Protein AF-A0A1I7SY95-F1 (afdb_monomer_lite)

Radius of gyration: 128.25 Å; chains: 1; bounding box: 200×145×320 Å

Structure (mmCIF, N/CA/C/O backbone):
data_AF-A0A1I7SY95-F1
#
_entry.id   AF-A0A1I7SY95-F1
#
loop_
_atom_site.group_PDB
_atom_site.id
_atom_site.type_symbol
_atom_site.label_atom_id
_atom_site.label_alt_id
_atom_site.label_comp_id
_atom_site.label_asym_id
_atom_site.label_entity_id
_atom_site.label_seq_id
_atom_site.pdbx_PDB_ins_code
_atom_site.Cartn_x
_atom_site.Cartn_y
_atom_site.Cartn_z
_atom_site.occupancy
_atom_site.B_iso_or_equiv
_atom_site.auth_seq_id
_atom_site.auth_comp_id
_atom_site.auth_asym_id
_atom_site.auth_atom_id
_atom_site.pdbx_PDB_model_num
ATOM 1 N N . MET A 1 1 ? 57.630 13.210 -139.484 1.00 51.81 1 MET A N 1
ATOM 2 C CA . MET A 1 1 ? 57.054 13.478 -138.150 1.00 51.81 1 MET A CA 1
ATOM 3 C C . MET A 1 1 ? 57.997 12.874 -137.127 1.00 51.81 1 MET A C 1
ATOM 5 O O . MET A 1 1 ? 58.308 11.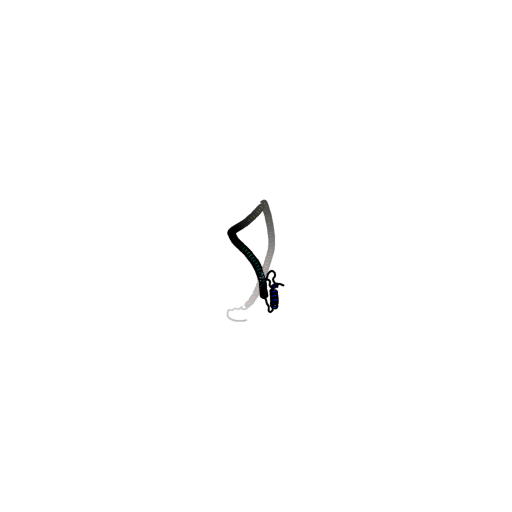697 -137.260 1.00 51.81 1 MET A O 1
ATOM 9 N N . GLU A 1 2 ? 58.517 13.661 -136.186 1.00 58.97 2 GLU A N 1
ATOM 10 C CA . GLU A 1 2 ? 59.337 13.123 -135.093 1.00 58.97 2 GLU A CA 1
ATOM 11 C C . GLU A 1 2 ? 58.486 12.200 -134.215 1.00 58.97 2 GLU A C 1
ATOM 13 O O . GLU A 1 2 ? 57.338 12.512 -133.893 1.00 58.97 2 GLU A O 1
ATOM 18 N N . ASN A 1 3 ? 59.024 11.030 -133.874 1.00 72.50 3 ASN A N 1
ATOM 19 C CA . ASN A 1 3 ? 58.310 10.050 -133.072 1.00 72.50 3 ASN A CA 1
ATOM 20 C C . ASN A 1 3 ? 58.220 10.554 -131.623 1.00 72.50 3 ASN A C 1
ATOM 22 O O . ASN A 1 3 ? 59.214 10.549 -130.900 1.00 72.50 3 ASN A O 1
ATOM 26 N N . VAL A 1 4 ? 57.029 10.992 -131.205 1.00 77.12 4 VAL A N 1
ATOM 27 C CA . VAL A 1 4 ? 56.776 11.623 -129.893 1.00 77.12 4 VAL A CA 1
ATOM 28 C C . VAL A 1 4 ? 57.144 10.699 -128.719 1.00 77.12 4 VAL A C 1
ATOM 30 O O . VAL A 1 4 ? 57.428 11.180 -127.625 1.00 77.12 4 VAL A O 1
ATOM 33 N N . PHE A 1 5 ? 57.212 9.382 -128.944 1.00 76.31 5 PHE A N 1
ATOM 34 C CA . PHE A 1 5 ? 57.607 8.392 -127.937 1.00 76.31 5 PHE A CA 1
ATOM 35 C C . PHE A 1 5 ? 59.129 8.213 -127.798 1.00 76.31 5 PHE A C 1
ATOM 37 O O . PHE A 1 5 ? 59.576 7.608 -126.823 1.00 76.31 5 PHE A O 1
ATOM 44 N N . ALA A 1 6 ? 59.920 8.754 -128.733 1.00 72.31 6 ALA A N 1
ATOM 45 C CA . ALA A 1 6 ? 61.386 8.757 -128.698 1.00 72.31 6 ALA A CA 1
ATOM 46 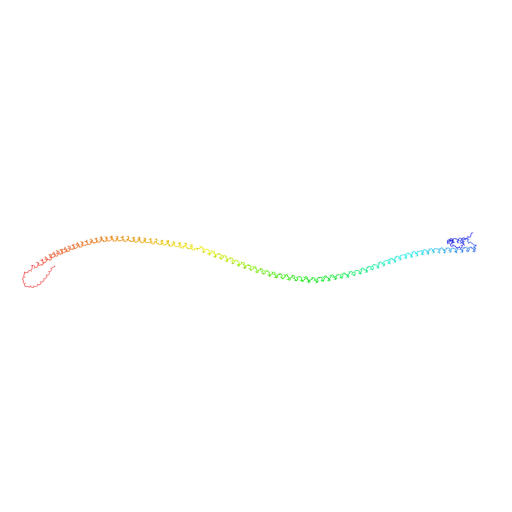C C . ALA A 1 6 ? 61.976 9.989 -127.977 1.00 72.31 6 ALA A C 1
ATOM 48 O O . ALA A 1 6 ? 63.191 10.169 -127.950 1.00 72.31 6 ALA A O 1
ATOM 49 N N . VAL A 1 7 ? 61.129 10.835 -127.383 1.00 80.12 7 VAL A N 1
ATOM 50 C CA . VAL A 1 7 ? 61.540 11.890 -126.444 1.00 80.12 7 VAL A CA 1
ATOM 51 C C . VAL A 1 7 ? 61.716 11.264 -125.054 1.00 80.12 7 VAL A C 1
ATOM 53 O O . VAL A 1 7 ? 60.879 10.440 -124.683 1.00 80.12 7 VAL A O 1
ATOM 56 N N . PRO A 1 8 ? 62.749 11.620 -124.266 1.00 80.00 8 PRO A N 1
ATOM 57 C CA . PRO A 1 8 ? 62.923 11.102 -122.910 1.00 80.00 8 PRO A CA 1
ATOM 58 C C . PRO A 1 8 ? 61.668 11.265 -122.045 1.00 80.00 8 PRO A C 1
ATOM 60 O O . PRO A 1 8 ? 60.997 12.300 -122.090 1.00 80.00 8 PRO A O 1
ATOM 63 N N . PHE A 1 9 ? 61.356 10.236 -121.260 1.00 84.31 9 PHE A N 1
ATOM 64 C CA . PHE A 1 9 ? 60.215 10.213 -120.352 1.00 84.31 9 PHE A CA 1
ATOM 65 C C . PHE A 1 9 ? 60.210 11.443 -119.436 1.00 84.31 9 PHE A C 1
ATOM 67 O O . PHE A 1 9 ? 61.236 11.819 -118.867 1.00 84.31 9 PHE A O 1
ATOM 74 N N . SER A 1 10 ? 59.030 12.044 -119.264 1.00 81.69 10 SER A N 1
ATOM 75 C CA . SER A 1 10 ? 58.816 13.158 -118.344 1.00 81.69 10 SER A CA 1
ATOM 76 C C . SER A 1 10 ? 57.612 12.881 -117.441 1.00 81.69 10 SER A C 1
ATOM 78 O O . SER A 1 10 ? 56.521 12.611 -117.955 1.00 81.69 10 SER A O 1
ATOM 80 N N . PRO A 1 11 ? 57.752 13.048 -116.113 1.00 76.94 11 PRO A N 1
ATOM 81 C CA . PRO A 1 11 ? 56.636 12.956 -115.169 1.00 76.94 11 PRO A CA 1
ATOM 82 C C . PRO A 1 11 ? 55.485 13.930 -115.465 1.00 76.94 11 PRO A C 1
ATOM 84 O O . PRO A 1 11 ? 54.350 13.671 -115.078 1.00 76.94 11 PRO A O 1
ATOM 87 N N . ASN A 1 12 ? 55.762 15.038 -116.165 1.00 80.25 12 ASN A N 1
ATOM 88 C CA . ASN A 1 12 ? 54.775 16.069 -116.504 1.00 80.25 12 ASN A CA 1
ATOM 89 C C . ASN A 1 12 ? 53.942 15.721 -117.749 1.00 80.25 12 ASN A C 1
ATOM 91 O O . ASN A 1 12 ? 52.961 16.402 -118.048 1.00 80.25 12 ASN A O 1
ATOM 95 N N . ARG A 1 13 ? 54.324 14.673 -118.490 1.00 71.31 13 ARG A N 1
ATOM 96 C CA . ARG A 1 13 ? 53.580 14.168 -119.650 1.00 71.31 13 ARG A CA 1
ATOM 97 C C . ARG A 1 13 ? 53.694 12.641 -119.738 1.00 71.31 13 ARG A C 1
ATOM 99 O O . ARG A 1 13 ? 54.293 12.125 -120.682 1.00 71.31 13 ARG A O 1
ATOM 106 N N . PRO A 1 14 ? 53.167 11.909 -118.745 1.00 75.81 14 PRO A N 1
ATOM 107 C CA . PRO A 1 14 ? 53.376 10.477 -118.666 1.00 75.81 14 PRO A CA 1
ATOM 108 C C . PRO A 1 14 ? 52.512 9.782 -119.718 1.00 75.81 14 PRO A C 1
ATOM 110 O O . PRO A 1 14 ? 51.283 9.832 -119.666 1.00 75.81 14 PRO A O 1
ATOM 113 N N . PHE A 1 15 ? 53.153 9.110 -120.668 1.00 81.06 15 PHE A N 1
ATOM 114 C CA . PHE A 1 15 ? 52.475 8.057 -121.407 1.00 81.06 15 PHE A CA 1
ATOM 115 C C . PHE A 1 15 ? 52.457 6.801 -120.538 1.00 81.06 15 PHE A C 1
ATOM 117 O O . PHE A 1 15 ? 53.423 6.493 -119.833 1.00 81.06 15 PHE A O 1
ATOM 124 N N . THR A 1 16 ? 51.345 6.079 -120.574 1.00 82.56 16 THR A N 1
ATOM 125 C CA . THR A 1 16 ? 51.217 4.794 -119.884 1.00 82.56 16 THR A CA 1
ATOM 126 C C . THR A 1 16 ? 52.255 3.807 -120.419 1.00 82.56 16 THR A C 1
ATOM 128 O O . THR A 1 16 ? 52.639 3.863 -121.590 1.00 82.56 16 THR A O 1
ATOM 131 N N . VAL A 1 17 ? 52.673 2.855 -119.584 1.00 84.19 17 VAL A N 1
ATOM 132 C CA . VAL A 1 17 ? 53.549 1.747 -120.006 1.00 84.19 17 VAL A CA 1
ATOM 133 C C . VAL A 1 17 ? 52.985 1.063 -121.254 1.00 84.19 17 VAL A C 1
ATOM 135 O O . VAL A 1 17 ? 53.716 0.794 -122.202 1.00 84.19 17 VAL A O 1
ATOM 138 N N . HIS A 1 18 ? 51.662 0.881 -121.302 1.00 82.50 18 HIS A N 1
ATOM 139 C CA . HIS A 1 18 ? 50.961 0.310 -122.449 1.00 82.50 18 HIS A CA 1
ATOM 140 C C . HIS A 1 18 ? 51.125 1.145 -123.733 1.00 82.50 18 HIS A C 1
ATOM 142 O O . HIS A 1 18 ? 51.347 0.585 -124.802 1.00 82.50 18 HIS A O 1
ATOM 148 N N . GLN A 1 19 ? 51.090 2.479 -123.646 1.00 86.06 19 GLN A N 1
ATOM 149 C CA . GLN A 1 19 ? 51.333 3.364 -124.792 1.00 86.06 19 GLN A CA 1
ATOM 150 C C . GLN A 1 19 ? 52.778 3.275 -125.303 1.00 86.06 19 GLN A C 1
ATOM 152 O O . GLN A 1 19 ? 52.976 3.219 -126.516 1.00 86.06 19 GLN A O 1
ATOM 157 N N . TYR A 1 20 ? 53.776 3.199 -124.413 1.00 84.81 20 TYR A N 1
ATOM 158 C CA . TYR A 1 20 ? 55.170 2.994 -124.825 1.00 84.81 20 TYR A CA 1
ATOM 159 C C . TYR A 1 20 ? 55.403 1.608 -125.433 1.00 84.81 20 TYR A C 1
ATOM 161 O O . TYR A 1 20 ? 56.090 1.501 -126.444 1.00 84.81 20 TYR A O 1
ATOM 169 N N . ILE A 1 21 ? 54.800 0.558 -124.867 1.00 82.81 21 ILE A N 1
ATOM 170 C CA . ILE A 1 21 ? 54.869 -0.806 -125.409 1.00 82.81 21 ILE A CA 1
ATOM 171 C C . ILE A 1 21 ? 54.230 -0.870 -126.802 1.00 82.81 21 ILE A C 1
ATOM 173 O O . ILE A 1 21 ? 54.821 -1.436 -127.718 1.00 82.81 21 ILE A O 1
ATOM 177 N N . ASN A 1 22 ? 53.069 -0.244 -127.000 1.00 84.25 22 ASN A N 1
ATOM 178 C CA . ASN A 1 22 ? 52.414 -0.209 -128.309 1.00 84.25 22 ASN A CA 1
ATOM 179 C C . ASN A 1 22 ? 53.254 0.553 -129.349 1.00 84.25 22 ASN A C 1
ATOM 181 O O . ASN A 1 22 ? 53.380 0.092 -130.483 1.00 84.25 22 ASN A O 1
ATOM 185 N N . ALA A 1 23 ? 53.871 1.678 -128.969 1.00 83.06 23 ALA A N 1
ATOM 186 C CA . ALA A 1 23 ? 54.772 2.432 -129.844 1.00 83.06 23 ALA A CA 1
ATOM 187 C C . ALA A 1 23 ? 56.058 1.651 -130.181 1.00 83.06 23 ALA A C 1
ATOM 189 O O . ALA A 1 23 ? 56.493 1.657 -131.332 1.00 83.06 23 ALA A O 1
ATOM 190 N N . LEU A 1 24 ? 56.626 0.934 -129.203 1.00 83.94 24 LEU A N 1
ATOM 191 C CA . LEU A 1 24 ? 57.748 0.011 -129.401 1.00 83.94 24 LEU A CA 1
ATOM 192 C C . LEU A 1 24 ? 57.400 -1.077 -130.409 1.00 83.94 24 LEU A C 1
ATOM 194 O O . LEU A 1 24 ? 58.150 -1.277 -131.358 1.00 83.94 24 LEU A O 1
ATOM 198 N N . PHE A 1 25 ? 56.261 -1.754 -130.233 1.00 83.81 25 PHE A N 1
ATOM 199 C CA . PHE A 1 25 ? 55.824 -2.802 -131.154 1.00 83.81 25 PHE A CA 1
ATOM 200 C C . PHE A 1 25 ? 55.659 -2.265 -132.575 1.00 83.81 25 PHE A C 1
ATOM 202 O O . PHE A 1 25 ? 56.216 -2.852 -133.498 1.00 83.81 25 PHE A O 1
ATOM 209 N N . GLN A 1 26 ? 54.979 -1.125 -132.744 1.00 82.94 26 GLN A N 1
ATOM 210 C CA . GLN A 1 26 ? 54.809 -0.481 -134.051 1.00 82.94 26 GLN A CA 1
ATOM 211 C C . GLN A 1 26 ? 56.153 -0.131 -134.702 1.00 82.94 26 GLN A C 1
ATOM 213 O O . GLN A 1 26 ? 56.347 -0.365 -135.897 1.00 82.94 26 GLN A O 1
ATOM 218 N N . MET A 1 27 ? 57.102 0.384 -133.917 1.00 80.44 27 MET A N 1
ATOM 219 C CA . MET A 1 27 ? 58.422 0.747 -134.414 1.00 80.44 27 MET A CA 1
ATOM 220 C C . MET A 1 27 ? 59.248 -0.487 -134.793 1.00 80.44 27 MET A C 1
ATOM 222 O O . MET A 1 27 ? 59.768 -0.528 -135.903 1.00 80.44 27 MET A O 1
ATOM 226 N N . VAL A 1 28 ? 59.291 -1.525 -133.951 1.00 80.31 28 VAL A N 1
ATOM 227 C CA . VAL A 1 28 ? 59.967 -2.800 -134.259 1.00 80.31 28 VAL A CA 1
ATOM 228 C C . VAL A 1 28 ? 59.397 -3.425 -135.534 1.00 80.31 28 VAL A C 1
ATOM 230 O O . VAL A 1 28 ? 60.164 -3.867 -136.381 1.00 80.31 28 VAL A O 1
ATOM 233 N N . THR A 1 29 ? 58.073 -3.401 -135.728 1.00 78.69 29 THR A N 1
ATOM 234 C CA . THR A 1 29 ? 57.449 -3.926 -136.956 1.00 78.69 29 THR A CA 1
ATOM 235 C C . THR A 1 29 ? 57.749 -3.101 -138.210 1.00 78.69 29 THR A C 1
ATOM 237 O O . THR A 1 29 ? 57.675 -3.635 -139.312 1.00 78.69 29 THR A O 1
ATOM 240 N N . SER A 1 30 ? 58.086 -1.814 -138.066 1.00 72.69 30 SER A N 1
ATOM 241 C CA . SER A 1 30 ? 58.423 -0.922 -139.188 1.00 72.69 30 SER A CA 1
ATOM 242 C C . SER A 1 30 ? 59.902 -0.962 -139.594 1.00 72.69 30 SER A C 1
ATOM 244 O O . SER A 1 30 ? 60.261 -0.500 -140.676 1.00 72.69 30 SER A O 1
ATOM 246 N N . VAL A 1 31 ? 60.761 -1.528 -138.744 1.00 71.69 31 VAL A N 1
ATOM 247 C CA . VAL A 1 31 ? 62.202 -1.660 -138.975 1.00 71.69 31 VAL A CA 1
ATOM 248 C C . VAL A 1 31 ? 62.449 -2.960 -139.764 1.00 71.69 31 VAL A C 1
ATOM 250 O O . VAL A 1 31 ? 62.738 -4.007 -139.195 1.00 71.69 31 VAL A O 1
ATOM 253 N N . ALA A 1 32 ? 62.266 -2.909 -141.089 1.00 64.88 32 ALA A N 1
ATOM 254 C CA . ALA A 1 32 ? 62.652 -3.974 -142.032 1.00 64.88 32 ALA A CA 1
ATOM 255 C C . ALA A 1 32 ? 64.141 -3.853 -142.443 1.00 64.88 32 ALA A C 1
ATOM 257 O O . ALA A 1 32 ? 64.787 -2.888 -142.040 1.00 64.88 32 ALA A O 1
ATOM 258 N N . GLU A 1 33 ? 64.679 -4.824 -143.205 1.00 59.06 33 GLU A N 1
ATOM 259 C CA . GLU A 1 33 ? 66.096 -5.055 -143.606 1.00 59.06 33 GLU A CA 1
ATOM 260 C C . GLU A 1 33 ? 66.878 -3.823 -144.139 1.00 59.06 33 GLU A C 1
ATOM 262 O O . GLU A 1 33 ? 67.270 -3.736 -145.299 1.00 59.06 33 GLU A O 1
ATOM 267 N N . GLY A 1 34 ? 67.119 -2.848 -143.267 1.00 65.25 34 GLY A N 1
ATOM 268 C CA . GLY A 1 34 ? 67.771 -1.568 -143.552 1.00 65.25 34 GLY A CA 1
ATOM 269 C C . GLY A 1 34 ? 67.815 -0.638 -142.334 1.00 65.25 34 GLY A C 1
ATOM 270 O O . GLY A 1 34 ? 67.985 0.570 -142.487 1.00 65.25 34 GLY A O 1
ATOM 271 N N . ALA A 1 35 ? 67.629 -1.195 -141.131 1.00 72.56 35 ALA A N 1
ATOM 272 C CA . ALA A 1 35 ? 67.562 -0.470 -139.868 1.00 72.56 35 ALA A CA 1
ATOM 273 C C . ALA A 1 35 ? 68.766 0.456 -139.674 1.00 72.56 35 ALA A C 1
ATOM 275 O O . ALA A 1 35 ? 69.918 0.016 -139.721 1.00 72.56 35 ALA A O 1
ATOM 276 N N . THR A 1 36 ? 68.508 1.734 -139.406 1.00 77.25 36 THR A N 1
ATOM 277 C CA . THR A 1 36 ? 69.585 2.676 -139.108 1.00 77.25 36 THR A CA 1
ATOM 278 C C . THR A 1 36 ? 69.946 2.626 -137.624 1.00 77.25 36 THR A C 1
ATOM 280 O O . THR A 1 36 ? 69.125 2.299 -136.766 1.00 77.25 36 THR A O 1
ATOM 283 N N . ASN A 1 37 ? 71.177 3.017 -137.280 1.00 77.88 37 ASN A N 1
ATOM 284 C CA . ASN A 1 37 ? 71.575 3.205 -135.877 1.00 77.88 37 ASN A CA 1
ATOM 285 C C . ASN A 1 37 ? 70.664 4.201 -135.128 1.00 77.88 37 ASN A C 1
ATOM 287 O O . ASN A 1 37 ? 70.564 4.139 -133.904 1.00 77.88 37 ASN A O 1
ATOM 291 N N . ASP A 1 38 ? 69.997 5.110 -135.845 1.00 81.19 38 ASP A N 1
ATOM 292 C CA . ASP A 1 38 ? 69.035 6.052 -135.270 1.00 81.19 38 ASP A CA 1
ATOM 293 C C . ASP A 1 38 ? 67.730 5.355 -134.842 1.00 81.19 38 ASP A C 1
ATOM 295 O O . ASP A 1 38 ? 67.179 5.662 -133.785 1.00 81.19 38 ASP A O 1
ATOM 299 N N . ASP A 1 39 ? 67.279 4.343 -135.588 1.00 80.88 39 ASP A N 1
ATOM 300 C CA . ASP A 1 39 ? 66.094 3.552 -135.239 1.00 80.88 39 ASP A CA 1
ATOM 301 C C . ASP A 1 39 ? 66.334 2.699 -133.989 1.00 80.88 39 ASP A C 1
ATOM 303 O O . ASP A 1 39 ? 65.490 2.658 -133.092 1.00 80.88 39 ASP A O 1
ATOM 307 N N . PHE A 1 40 ? 67.525 2.104 -133.863 1.00 81.38 40 PHE A N 1
ATOM 308 C CA . PHE A 1 40 ? 67.929 1.398 -132.643 1.00 81.38 40 PHE A CA 1
ATOM 309 C C . PHE A 1 40 ? 68.008 2.331 -131.432 1.00 81.38 40 PHE A C 1
ATOM 311 O O . PHE A 1 40 ? 67.555 1.964 -130.347 1.00 81.38 40 PHE A O 1
ATOM 318 N N . ARG A 1 41 ? 68.520 3.558 -131.606 1.00 84.00 41 ARG A N 1
ATOM 319 C CA . ARG A 1 41 ? 68.526 4.569 -130.536 1.00 84.00 41 ARG A CA 1
ATOM 320 C C . ARG A 1 41 ? 67.111 4.943 -130.111 1.00 84.00 41 ARG A C 1
ATOM 322 O O . ARG A 1 41 ? 66.838 4.995 -128.917 1.00 84.00 41 ARG A O 1
ATOM 329 N N . LYS A 1 42 ? 66.196 5.155 -131.058 1.00 84.19 42 LYS A N 1
ATOM 330 C CA . LYS A 1 42 ? 64.789 5.465 -130.759 1.00 84.19 42 LYS A CA 1
ATOM 331 C C . LYS A 1 42 ? 64.085 4.310 -130.043 1.00 84.19 42 LYS A C 1
ATOM 333 O O . LYS A 1 42 ? 63.407 4.559 -129.049 1.00 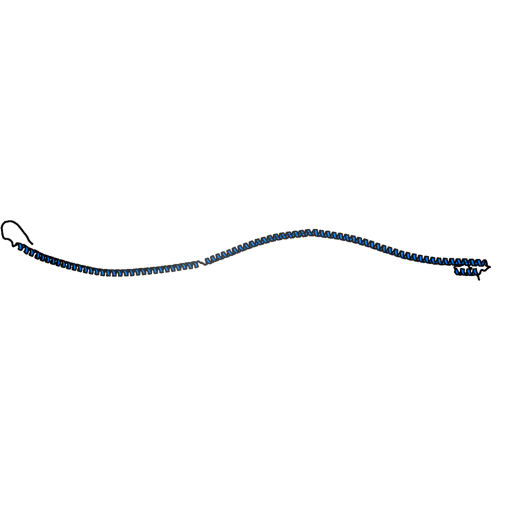84.19 42 LYS A O 1
ATOM 338 N N . LEU A 1 43 ? 64.300 3.062 -130.470 1.00 84.44 43 LEU A N 1
ATOM 339 C CA . LEU A 1 43 ? 63.792 1.872 -129.774 1.00 84.44 43 LEU A CA 1
ATOM 340 C C . LEU A 1 43 ? 64.339 1.768 -128.347 1.00 84.44 43 LEU A C 1
ATOM 342 O O . LEU A 1 43 ? 63.583 1.521 -127.409 1.00 84.44 43 LEU A O 1
ATOM 346 N N . GLN A 1 44 ? 65.635 2.018 -128.159 1.00 86.25 44 GLN A N 1
ATOM 347 C CA . GLN A 1 44 ? 66.251 2.025 -126.836 1.00 86.25 44 GLN A CA 1
ATOM 348 C C . GLN A 1 44 ? 65.663 3.124 -125.941 1.00 86.25 44 GLN A C 1
ATOM 350 O O . GLN A 1 44 ? 65.365 2.868 -124.774 1.00 86.25 44 GLN A O 1
ATOM 355 N N . VAL A 1 45 ? 65.440 4.329 -126.478 1.00 85.94 45 VAL A N 1
ATOM 356 C CA . VAL A 1 45 ? 64.792 5.423 -125.739 1.00 85.94 45 VAL A CA 1
ATOM 357 C C . VAL A 1 45 ? 63.363 5.047 -125.353 1.00 85.94 45 VAL A C 1
ATOM 359 O O . VAL A 1 45 ? 62.987 5.228 -124.201 1.00 85.94 45 VAL A O 1
ATOM 362 N N . MET A 1 46 ? 62.582 4.446 -126.252 1.00 85.38 46 MET A N 1
ATOM 363 C CA . MET A 1 46 ? 61.224 3.999 -125.929 1.00 85.38 46 MET A CA 1
ATOM 364 C C . MET A 1 46 ? 61.186 2.873 -124.888 1.00 85.38 46 MET A C 1
ATOM 366 O O . MET A 1 46 ? 60.312 2.884 -124.024 1.00 85.38 46 MET A O 1
ATOM 370 N N . ALA A 1 47 ? 62.128 1.926 -124.926 1.00 85.56 47 ALA A N 1
ATOM 371 C CA . ALA A 1 47 ? 62.248 0.869 -123.919 1.00 85.56 47 ALA A CA 1
ATOM 372 C C . ALA A 1 47 ? 62.618 1.440 -122.544 1.00 85.56 47 ALA A C 1
ATOM 374 O O . ALA A 1 47 ? 61.994 1.096 -121.538 1.00 85.56 47 ALA A O 1
ATOM 375 N N . ASN A 1 48 ? 63.564 2.381 -122.509 1.00 87.94 48 ASN A N 1
ATOM 376 C CA . ASN A 1 48 ? 63.911 3.113 -121.293 1.00 87.94 48 ASN A CA 1
ATOM 377 C C . ASN A 1 48 ? 62.723 3.932 -120.772 1.00 87.94 48 ASN A C 1
ATOM 379 O O . ASN A 1 48 ? 62.484 3.962 -119.569 1.00 87.94 48 ASN A O 1
ATOM 383 N N . ASN A 1 49 ? 61.933 4.534 -121.662 1.00 88.75 49 ASN A N 1
ATOM 384 C CA . ASN A 1 49 ? 60.737 5.280 -121.293 1.00 88.75 49 ASN A CA 1
ATOM 385 C C . ASN A 1 49 ? 59.603 4.383 -120.771 1.00 88.75 49 ASN A C 1
ATOM 387 O O . ASN A 1 49 ? 58.922 4.763 -119.821 1.00 88.75 49 ASN A O 1
ATOM 391 N N . ALA A 1 50 ? 59.407 3.193 -121.349 1.00 86.75 50 ALA A N 1
ATOM 392 C CA . ALA A 1 50 ? 58.445 2.206 -120.857 1.00 86.75 50 ALA A CA 1
ATOM 393 C C . ALA A 1 50 ? 58.796 1.765 -119.430 1.00 86.75 50 ALA A C 1
ATOM 395 O O . ALA A 1 50 ? 57.931 1.756 -118.554 1.00 86.75 50 ALA A O 1
ATOM 396 N N . LYS A 1 51 ? 60.083 1.477 -119.189 1.00 89.38 51 LYS A N 1
ATOM 397 C CA . LYS A 1 51 ? 60.610 1.153 -117.861 1.00 89.38 51 LYS A CA 1
ATOM 398 C C . LYS A 1 51 ? 60.438 2.321 -116.883 1.00 89.38 51 LYS A C 1
ATOM 400 O O . LYS A 1 51 ? 59.885 2.122 -115.808 1.00 89.38 51 LYS A O 1
ATOM 405 N N . ALA A 1 52 ? 60.819 3.538 -117.276 1.00 87.69 52 ALA A N 1
ATOM 406 C CA . ALA A 1 52 ? 60.669 4.733 -116.444 1.00 87.69 52 ALA A CA 1
ATOM 407 C C . ALA A 1 52 ? 59.196 5.041 -116.110 1.00 87.69 52 ALA A C 1
ATOM 409 O O . ALA A 1 52 ? 58.887 5.422 -114.984 1.00 87.69 52 ALA A O 1
ATOM 410 N N . SER A 1 53 ? 58.271 4.825 -117.052 1.00 87.62 53 SER A N 1
ATOM 411 C CA . SER A 1 53 ? 56.825 4.940 -116.816 1.00 87.62 53 SER A CA 1
ATOM 412 C C . SER A 1 53 ? 56.327 3.886 -115.821 1.00 87.62 53 SER A C 1
ATOM 414 O O . SER A 1 53 ? 55.561 4.211 -114.913 1.00 87.62 53 SER A O 1
ATOM 416 N N . GLN A 1 54 ? 56.799 2.639 -115.925 1.00 88.81 54 GLN A N 1
ATOM 417 C CA . GLN A 1 54 ? 56.440 1.571 -114.989 1.00 88.81 54 GLN A CA 1
ATOM 418 C C . GLN A 1 54 ? 56.948 1.873 -113.577 1.00 88.81 54 GLN A C 1
ATOM 420 O O . GLN A 1 54 ? 56.176 1.792 -112.624 1.00 88.81 54 GLN A O 1
ATOM 425 N N . GLU A 1 55 ? 58.217 2.258 -113.449 1.00 90.12 55 GLU A N 1
ATOM 426 C CA . GLU A 1 55 ? 58.828 2.651 -112.177 1.00 90.12 55 GLU A CA 1
ATOM 427 C C . GLU A 1 55 ? 58.113 3.868 -111.574 1.00 90.12 55 GLU A C 1
ATOM 429 O O . GLU A 1 55 ? 57.823 3.878 -110.381 1.00 90.12 55 GLU A O 1
ATOM 434 N N . TYR A 1 56 ? 57.736 4.856 -112.394 1.00 90.19 56 TYR A N 1
ATOM 435 C CA . TYR A 1 56 ? 56.949 6.009 -111.955 1.00 90.19 56 TYR A CA 1
ATOM 436 C C . TYR A 1 56 ? 55.567 5.605 -111.420 1.00 90.19 56 TYR A C 1
ATOM 438 O O . TYR A 1 56 ? 55.155 6.080 -110.361 1.00 90.19 56 TYR A O 1
ATOM 446 N N . HIS A 1 57 ? 54.846 4.720 -112.113 1.00 87.50 57 HIS A N 1
ATOM 447 C CA . HIS A 1 57 ? 53.538 4.244 -111.660 1.00 87.50 57 HIS A CA 1
ATOM 448 C C . HIS A 1 57 ? 53.637 3.395 -110.386 1.00 87.50 57 HIS A C 1
ATOM 450 O O . HIS A 1 57 ? 52.862 3.623 -109.461 1.00 87.50 57 HIS A O 1
ATOM 456 N N . GLN A 1 58 ? 54.626 2.502 -110.289 1.00 90.12 58 GLN A N 1
ATOM 457 C CA . GLN A 1 58 ? 54.888 1.725 -109.074 1.00 90.12 58 GLN A CA 1
ATOM 458 C C . GLN A 1 58 ? 55.262 2.628 -107.893 1.00 90.12 58 GLN A C 1
ATOM 460 O O . GLN A 1 58 ? 54.726 2.460 -106.801 1.00 90.12 58 GLN A O 1
ATOM 465 N N . ALA A 1 59 ? 56.123 3.629 -108.106 1.00 89.75 59 ALA A N 1
ATOM 466 C CA . ALA A 1 59 ? 56.481 4.603 -107.078 1.00 89.75 59 ALA A CA 1
ATOM 467 C C . ALA A 1 59 ? 55.273 5.447 -106.646 1.00 89.75 59 ALA A C 1
ATOM 469 O O . ALA A 1 59 ? 55.101 5.718 -105.460 1.00 89.75 59 ALA A O 1
ATOM 470 N N . LYS A 1 60 ? 54.401 5.827 -107.588 1.00 91.12 60 LYS A N 1
ATOM 471 C CA . LYS A 1 60 ? 53.163 6.560 -107.299 1.00 91.12 60 LYS A CA 1
ATOM 472 C C . LYS A 1 60 ? 52.178 5.719 -106.482 1.00 91.12 60 LYS A C 1
ATOM 474 O O . LYS A 1 60 ? 51.620 6.228 -105.515 1.00 91.12 60 LYS A O 1
ATOM 479 N N . GLU A 1 61 ? 51.972 4.454 -106.840 1.00 90.94 61 GLU A N 1
ATOM 480 C CA . GLU A 1 61 ? 51.115 3.531 -106.083 1.00 90.94 61 GLU A CA 1
ATOM 481 C C . GLU A 1 61 ? 51.684 3.243 -104.690 1.00 90.94 61 GLU A C 1
ATOM 483 O O . GLU A 1 61 ? 50.947 3.306 -103.705 1.00 90.94 61 GLU A O 1
ATOM 488 N N . ALA A 1 62 ? 52.997 3.020 -104.582 1.00 91.56 62 ALA A N 1
ATOM 489 C CA . ALA A 1 62 ? 53.680 2.853 -103.303 1.00 91.56 62 ALA A CA 1
ATOM 490 C C . ALA A 1 62 ? 53.552 4.107 -102.423 1.00 91.56 62 ALA A C 1
ATOM 492 O O . ALA A 1 62 ? 53.230 3.988 -101.243 1.00 91.56 62 ALA A O 1
ATOM 493 N N . ALA A 1 63 ? 53.710 5.306 -102.993 1.00 92.88 63 ALA A N 1
ATOM 494 C CA . ALA A 1 63 ? 53.523 6.566 -102.277 1.00 92.88 63 ALA A CA 1
ATOM 495 C C . ALA A 1 63 ? 52.071 6.756 -101.804 1.00 92.88 63 ALA A C 1
ATOM 497 O O . ALA A 1 63 ? 51.843 7.200 -100.680 1.00 92.88 63 ALA A O 1
ATOM 498 N N . MET A 1 64 ? 51.078 6.377 -102.617 1.00 94.00 64 MET A N 1
ATOM 499 C CA . MET A 1 64 ? 49.665 6.406 -102.213 1.00 94.00 64 MET A CA 1
ATOM 500 C C . MET A 1 64 ? 49.361 5.402 -101.092 1.00 94.00 64 MET A C 1
ATOM 502 O O . MET A 1 64 ? 48.652 5.740 -100.144 1.00 94.00 64 MET A O 1
ATOM 506 N N . ALA A 1 65 ? 49.904 4.184 -101.169 1.00 92.88 65 ALA A N 1
ATOM 507 C CA . ALA A 1 65 ? 49.754 3.175 -100.122 1.00 92.88 65 ALA A CA 1
ATOM 508 C C . ALA A 1 65 ? 50.434 3.612 -98.816 1.00 92.88 65 ALA A C 1
ATOM 510 O O . ALA A 1 65 ? 49.841 3.490 -97.745 1.00 92.88 65 ALA A O 1
ATOM 511 N N . GLN A 1 66 ? 51.635 4.191 -98.908 1.00 93.88 66 GLN A N 1
ATOM 512 C CA . GLN A 1 66 ? 52.356 4.748 -97.767 1.00 93.88 66 GLN A CA 1
ATOM 513 C C . GLN A 1 66 ? 51.577 5.902 -97.128 1.00 93.88 66 GLN A C 1
ATOM 515 O O . GLN A 1 66 ? 51.399 5.903 -95.915 1.00 93.88 66 GLN A O 1
ATOM 520 N N . ALA A 1 67 ? 51.034 6.829 -97.922 1.00 93.88 67 ALA A N 1
ATOM 521 C CA . ALA A 1 67 ? 50.199 7.915 -97.410 1.00 93.88 67 ALA A CA 1
ATOM 522 C C . ALA A 1 67 ? 48.943 7.393 -96.688 1.00 93.88 67 ALA A C 1
ATOM 524 O O . ALA A 1 67 ? 48.558 7.921 -95.647 1.00 93.88 67 ALA A O 1
ATOM 525 N N . LYS A 1 68 ? 48.318 6.324 -97.202 1.00 95.50 68 LYS A N 1
ATOM 526 C CA . LYS A 1 68 ? 47.164 5.689 -96.550 1.00 95.50 68 LYS A CA 1
ATOM 527 C C . LYS A 1 68 ? 47.541 5.017 -95.228 1.00 95.50 68 LYS A C 1
ATOM 529 O O . LYS A 1 68 ? 46.783 5.128 -94.270 1.00 95.50 68 LYS A O 1
ATOM 534 N N . LEU A 1 69 ? 48.685 4.333 -95.179 1.00 93.94 69 LEU A N 1
ATOM 535 C CA . LEU A 1 69 ? 49.192 3.724 -93.948 1.00 93.94 69 LEU A CA 1
ATOM 536 C C . LEU A 1 69 ? 49.502 4.782 -92.894 1.00 93.94 69 LEU A C 1
ATOM 538 O O . LEU A 1 69 ? 49.058 4.627 -91.767 1.00 93.94 69 LEU A O 1
ATOM 542 N N . VAL A 1 70 ? 50.182 5.871 -93.267 1.00 95.75 70 VAL A N 1
ATOM 543 C CA . VAL A 1 70 ? 50.455 6.995 -92.356 1.00 95.75 70 VAL A CA 1
ATOM 544 C C . VAL A 1 70 ? 49.152 7.535 -91.772 1.00 95.75 70 VAL A C 1
ATOM 546 O O . VAL A 1 70 ? 49.026 7.603 -90.556 1.00 95.75 70 VAL A O 1
ATOM 549 N N . LYS A 1 71 ? 48.144 7.793 -92.615 1.00 95.62 71 LYS A N 1
ATOM 550 C CA . LYS A 1 71 ? 46.840 8.277 -92.148 1.00 95.62 71 LYS A CA 1
ATOM 551 C C . LYS A 1 71 ? 46.149 7.301 -91.184 1.00 95.62 71 LYS A C 1
ATOM 553 O O . LYS A 1 71 ? 45.609 7.720 -90.169 1.00 95.62 71 LYS A O 1
ATOM 558 N N . MET A 1 72 ? 46.161 6.001 -91.487 1.00 94.31 72 MET A N 1
ATOM 559 C CA . MET A 1 72 ? 45.582 4.983 -90.599 1.00 94.31 72 MET A CA 1
ATOM 560 C C . MET A 1 72 ? 46.338 4.875 -89.270 1.00 94.31 72 MET A C 1
ATOM 562 O O . MET A 1 72 ? 45.713 4.655 -88.236 1.00 94.31 72 MET A O 1
ATOM 566 N N . THR A 1 73 ? 47.664 5.021 -89.291 1.00 94.44 73 THR A N 1
ATOM 567 C CA . THR A 1 73 ? 48.489 5.034 -88.080 1.00 94.44 73 THR A CA 1
ATOM 568 C C . THR A 1 73 ? 48.180 6.258 -87.225 1.00 94.44 73 THR A C 1
ATOM 570 O O . THR A 1 73 ? 47.945 6.095 -86.034 1.00 94.44 73 THR A O 1
ATOM 573 N N . GLU A 1 74 ? 48.090 7.449 -87.823 1.00 94.56 74 GLU A N 1
ATOM 574 C CA . GLU A 1 74 ? 47.715 8.686 -87.123 1.00 94.56 74 GLU A CA 1
ATOM 575 C C . GLU A 1 74 ? 46.325 8.567 -86.472 1.00 94.56 74 GLU A C 1
ATOM 577 O O . GLU A 1 74 ? 46.176 8.850 -85.286 1.00 94.56 74 GLU A O 1
ATOM 582 N N . GLU A 1 75 ? 45.321 8.063 -87.203 1.00 94.50 75 GLU A N 1
ATOM 583 C CA . GLU A 1 75 ? 43.966 7.841 -86.670 1.00 94.50 75 GLU A CA 1
ATOM 584 C C . GLU A 1 75 ? 43.954 6.822 -85.511 1.00 94.50 75 GLU A C 1
ATOM 586 O O . GLU A 1 75 ? 43.212 6.977 -84.535 1.00 94.50 75 GLU A O 1
ATOM 591 N N . LEU A 1 76 ? 44.774 5.768 -85.598 1.00 93.94 76 LEU A N 1
ATOM 592 C CA . LEU A 1 76 ? 44.894 4.762 -84.542 1.00 93.94 76 LEU A CA 1
ATOM 593 C C . LEU A 1 76 ? 45.599 5.326 -83.301 1.00 93.94 76 LEU A C 1
ATOM 595 O O . LEU A 1 76 ? 45.157 5.062 -82.181 1.00 93.94 76 LEU A O 1
ATOM 599 N N . GLU A 1 77 ? 46.673 6.093 -83.490 1.00 94.31 77 GLU A N 1
ATOM 600 C CA . GLU A 1 77 ? 47.408 6.760 -82.415 1.00 94.31 77 GLU A CA 1
ATOM 601 C C . GLU A 1 77 ? 46.528 7.784 -81.700 1.00 94.31 77 GLU A C 1
ATOM 603 O O . GLU A 1 77 ? 46.471 7.776 -80.470 1.00 94.31 77 GLU A O 1
ATOM 608 N N . GLU A 1 78 ? 45.775 8.600 -82.441 1.00 93.25 78 GLU A N 1
ATOM 609 C CA . GLU A 1 78 ? 44.845 9.578 -81.873 1.00 93.25 78 GLU A CA 1
ATOM 610 C C . GLU A 1 78 ? 43.741 8.885 -81.065 1.00 93.25 78 GLU A C 1
ATOM 612 O O . GLU A 1 78 ? 43.530 9.210 -79.894 1.00 93.25 78 GLU A O 1
ATOM 617 N N . MET A 1 79 ? 43.095 7.859 -81.632 1.00 93.25 79 MET A N 1
ATOM 618 C CA . MET A 1 79 ? 42.038 7.118 -80.938 1.00 93.25 79 MET A CA 1
ATOM 619 C C . MET A 1 79 ? 42.564 6.384 -79.697 1.00 93.25 79 MET A C 1
ATOM 621 O O . MET A 1 79 ? 41.869 6.307 -78.678 1.00 93.25 79 MET A O 1
ATOM 625 N N . SER A 1 80 ? 43.771 5.821 -79.778 1.00 94.38 80 SER A N 1
ATOM 626 C CA . SER A 1 80 ? 44.417 5.140 -78.656 1.00 94.38 80 SER A CA 1
ATOM 627 C C . SER A 1 80 ? 44.756 6.130 -77.546 1.00 94.38 80 SER A C 1
ATOM 629 O O . SER A 1 80 ? 44.377 5.902 -76.398 1.00 94.38 80 SER A O 1
ATOM 631 N N . CYS A 1 81 ? 45.382 7.260 -77.883 1.00 92.44 81 CYS A N 1
ATOM 632 C CA . CYS A 1 81 ? 45.700 8.322 -76.933 1.00 92.44 81 CYS A CA 1
ATOM 633 C C . CYS A 1 81 ? 44.435 8.888 -76.280 1.00 92.44 81 CYS A C 1
ATOM 635 O O . CYS A 1 81 ? 44.386 9.022 -75.059 1.00 92.44 81 CYS A O 1
ATOM 637 N N . GLU A 1 82 ? 43.379 9.163 -77.049 1.00 95.25 82 GLU A N 1
ATOM 638 C CA . GLU A 1 82 ? 42.136 9.719 -76.510 1.00 95.25 82 GLU A CA 1
ATOM 639 C C . GLU A 1 82 ? 41.437 8.740 -75.555 1.00 95.25 82 GLU A C 1
ATOM 641 O O . GLU A 1 82 ? 41.054 9.116 -74.442 1.00 95.25 82 GLU A O 1
ATOM 646 N N . LYS A 1 83 ? 41.288 7.468 -75.953 1.00 95.12 83 LYS A N 1
ATOM 647 C CA . LYS A 1 83 ? 40.670 6.443 -75.098 1.00 95.12 83 LYS A CA 1
ATOM 648 C C . LYS A 1 83 ? 41.498 6.202 -73.845 1.00 95.12 83 LYS A C 1
ATOM 650 O O . LYS A 1 83 ? 40.933 6.138 -72.756 1.00 95.12 83 LYS A O 1
ATOM 655 N N . LEU A 1 84 ? 42.816 6.090 -73.984 1.00 95.38 84 LEU A N 1
ATOM 656 C CA . LEU A 1 84 ? 43.717 5.840 -72.866 1.00 95.38 84 LEU A CA 1
ATOM 657 C C . LEU A 1 84 ? 43.708 7.007 -71.875 1.00 95.38 84 LEU A C 1
ATOM 659 O O . LEU A 1 84 ? 43.569 6.767 -70.679 1.00 95.38 84 LEU A O 1
ATOM 663 N N . ASN A 1 85 ? 43.717 8.252 -72.357 1.00 95.12 85 ASN A N 1
ATOM 664 C CA . ASN A 1 85 ? 43.591 9.437 -71.507 1.00 95.12 85 ASN A CA 1
ATOM 665 C C . ASN A 1 85 ? 42.242 9.473 -70.774 1.00 95.12 85 ASN A C 1
ATOM 667 O O . ASN A 1 85 ? 42.200 9.738 -69.574 1.00 95.12 85 ASN A O 1
ATOM 671 N N . LYS A 1 86 ? 41.132 9.147 -71.453 1.00 96.31 86 LYS A N 1
ATOM 672 C CA . LYS A 1 86 ? 39.804 9.054 -70.818 1.00 96.31 86 LYS A CA 1
ATOM 673 C C . LYS A 1 86 ? 39.756 7.973 -69.738 1.00 96.31 86 LYS A C 1
ATOM 675 O O . LYS A 1 86 ? 39.219 8.217 -68.659 1.00 96.31 86 LYS A O 1
ATOM 680 N N . PHE A 1 87 ? 40.334 6.800 -69.998 1.00 96.06 87 PHE A N 1
ATOM 681 C CA . PHE A 1 87 ? 40.425 5.731 -69.002 1.00 96.06 87 PHE A CA 1
ATOM 682 C C . PHE A 1 87 ? 41.302 6.129 -67.812 1.00 96.06 87 PHE A C 1
ATOM 684 O O . PHE A 1 87 ? 40.910 5.900 -66.672 1.00 96.06 87 PHE A O 1
ATOM 691 N N . GLN A 1 88 ? 42.450 6.763 -68.053 1.00 96.69 88 GLN A N 1
ATOM 692 C CA . GLN A 1 88 ? 43.328 7.253 -66.989 1.00 96.69 88 GLN A CA 1
ATOM 693 C C . GLN A 1 88 ? 42.637 8.302 -66.118 1.00 96.69 88 GLN A C 1
ATOM 695 O O . GLN A 1 88 ? 42.693 8.198 -64.893 1.00 96.69 88 GLN A O 1
ATOM 700 N N . GLN A 1 89 ? 41.932 9.256 -66.732 1.00 96.25 89 GLN A N 1
ATOM 701 C CA . GLN A 1 89 ? 41.161 10.256 -65.999 1.00 96.25 89 GLN A CA 1
ATOM 702 C C . GLN A 1 89 ? 40.071 9.599 -65.149 1.00 96.25 89 GLN A C 1
ATOM 704 O O . GLN A 1 89 ? 39.951 9.897 -63.965 1.00 96.25 89 GLN A O 1
ATOM 709 N N . HIS A 1 90 ? 39.326 8.647 -65.716 1.00 97.12 90 HIS A N 1
ATOM 710 C CA . HIS A 1 90 ? 38.287 7.936 -64.977 1.00 97.12 90 HIS A CA 1
ATOM 711 C C . HIS A 1 90 ? 38.850 7.152 -63.781 1.00 97.12 90 HIS A C 1
ATOM 713 O O . HIS A 1 90 ? 38.280 7.189 -62.690 1.00 97.12 90 HIS A O 1
ATOM 719 N N . CYS A 1 91 ? 39.993 6.482 -63.953 1.00 97.19 91 CYS A N 1
ATOM 720 C CA . CYS A 1 91 ? 40.688 5.805 -62.860 1.00 97.19 91 CYS A CA 1
ATOM 721 C C . CYS A 1 91 ? 41.138 6.786 -61.768 1.00 97.19 91 CYS A C 1
ATOM 723 O O . CYS A 1 91 ? 40.999 6.476 -60.585 1.00 97.19 91 CYS A O 1
ATOM 725 N N . ALA A 1 92 ? 41.643 7.965 -62.142 1.00 96.19 92 ALA A N 1
ATOM 726 C CA . ALA A 1 92 ? 42.027 9.003 -61.187 1.00 96.19 92 ALA A CA 1
ATOM 727 C C . ALA A 1 92 ? 40.814 9.530 -60.401 1.00 96.19 92 ALA A C 1
ATOM 729 O O . ALA A 1 92 ? 40.876 9.649 -59.177 1.00 96.19 92 ALA A O 1
ATOM 730 N N . ASP A 1 93 ? 39.689 9.771 -61.075 1.00 97.69 93 ASP A N 1
ATOM 731 C CA . ASP A 1 93 ? 38.452 10.230 -60.438 1.00 97.69 93 ASP A CA 1
ATOM 732 C C . ASP A 1 93 ? 37.901 9.185 -59.457 1.00 97.69 93 ASP A C 1
ATOM 734 O O . ASP A 1 93 ? 37.525 9.525 -58.333 1.00 97.69 93 ASP A O 1
ATOM 738 N N . LEU A 1 94 ? 37.899 7.904 -59.842 1.00 97.62 94 LEU A N 1
ATOM 739 C CA . LEU A 1 94 ? 37.498 6.805 -58.959 1.00 97.62 94 LEU A CA 1
ATOM 740 C C . LEU A 1 94 ? 38.435 6.660 -57.759 1.00 97.62 94 LEU A C 1
ATOM 742 O O . LEU A 1 94 ? 37.966 6.451 -56.641 1.00 97.62 94 LEU A O 1
ATOM 746 N N . HIS A 1 95 ? 39.745 6.800 -57.965 1.00 97.38 95 HIS A N 1
ATOM 747 C CA . HIS A 1 95 ? 40.718 6.758 -56.876 1.00 97.38 95 HIS A CA 1
ATOM 748 C C . HIS A 1 95 ? 40.485 7.897 -55.873 1.00 97.38 95 HIS A C 1
ATOM 750 O O . HIS A 1 95 ? 40.459 7.668 -54.664 1.00 97.38 95 HIS A O 1
ATOM 756 N N . ASN A 1 96 ? 40.216 9.108 -56.366 1.00 96.94 96 ASN A N 1
ATOM 757 C CA . ASN A 1 96 ? 39.883 10.252 -55.521 1.00 96.94 96 ASN A CA 1
ATOM 758 C C . ASN A 1 96 ? 38.581 10.028 -54.737 1.00 96.94 96 ASN A C 1
ATOM 760 O O . ASN A 1 96 ? 38.535 10.308 -53.539 1.00 96.94 96 ASN A O 1
ATOM 764 N N . GLN A 1 97 ? 37.543 9.477 -55.373 1.00 97.94 97 GLN A N 1
ATOM 765 C CA . GLN A 1 97 ? 36.293 9.125 -54.690 1.00 97.94 97 GLN A CA 1
ATOM 766 C C . GLN A 1 97 ? 36.510 8.059 -53.611 1.00 97.94 97 GLN A C 1
ATOM 768 O O . GLN A 1 97 ? 35.963 8.176 -52.515 1.00 97.94 97 GLN A O 1
ATOM 773 N N . LEU A 1 98 ? 37.323 7.037 -53.891 1.00 97.75 98 LEU A N 1
ATOM 774 C CA . LEU A 1 98 ? 37.648 5.995 -52.921 1.00 97.75 98 LEU A CA 1
ATOM 775 C C . LEU A 1 98 ? 38.357 6.585 -51.698 1.00 97.75 98 LEU A C 1
ATOM 777 O O . LEU A 1 98 ? 37.943 6.313 -50.574 1.00 97.75 98 LEU A O 1
ATOM 781 N N . ASN A 1 99 ? 39.353 7.447 -51.906 1.00 97.56 99 ASN A N 1
ATOM 782 C CA . ASN A 1 99 ? 40.072 8.103 -50.813 1.00 97.56 99 ASN A CA 1
ATOM 783 C C . ASN A 1 99 ? 39.148 8.996 -49.971 1.00 97.56 99 ASN A C 1
ATOM 785 O O . ASN A 1 99 ? 39.222 8.980 -48.745 1.00 97.56 99 ASN A O 1
ATOM 789 N N . GLN A 1 100 ? 38.214 9.718 -50.600 1.00 97.69 100 GLN A N 1
ATOM 790 C CA . GLN A 1 100 ? 37.200 10.485 -49.867 1.00 97.69 100 GLN A CA 1
ATOM 791 C C . GLN A 1 100 ? 36.309 9.585 -49.004 1.00 97.69 100 GLN A C 1
ATOM 793 O O . GLN A 1 100 ? 36.009 9.928 -47.861 1.00 97.69 100 GLN A O 1
ATOM 798 N N . ARG A 1 101 ? 35.892 8.425 -49.527 1.00 97.94 101 ARG A N 1
ATOM 799 C CA . ARG A 1 101 ? 35.086 7.459 -48.768 1.00 97.94 101 ARG A CA 1
ATOM 800 C C . ARG A 1 101 ? 35.864 6.826 -47.619 1.00 97.94 101 ARG A C 1
ATOM 802 O O . ARG A 1 101 ? 35.281 6.648 -46.556 1.00 97.94 101 ARG A O 1
ATOM 809 N N . ILE A 1 102 ? 37.148 6.527 -47.808 1.00 98.12 102 ILE A N 1
ATOM 810 C CA . ILE A 1 102 ? 38.024 6.014 -46.745 1.00 98.12 102 ILE A CA 1
ATOM 811 C C . ILE A 1 102 ? 38.089 7.021 -45.594 1.00 98.12 102 ILE A C 1
ATOM 813 O O . ILE A 1 102 ? 37.759 6.662 -44.467 1.00 98.12 102 ILE A O 1
ATOM 817 N N . ASN A 1 103 ? 38.374 8.291 -45.890 1.00 96.94 103 ASN A N 1
ATOM 818 C CA . ASN A 1 103 ? 38.448 9.333 -44.863 1.00 96.94 103 ASN A CA 1
ATOM 819 C C . ASN A 1 103 ? 37.113 9.501 -44.113 1.00 96.94 103 ASN A C 1
ATOM 821 O O . ASN A 1 103 ? 37.094 9.609 -42.891 1.00 96.94 103 ASN A O 1
ATOM 825 N N . GLN A 1 104 ? 35.977 9.450 -44.821 1.00 98.19 104 GLN A N 1
ATOM 826 C CA . GLN A 1 104 ? 34.651 9.494 -44.187 1.00 98.19 104 GLN A CA 1
ATOM 827 C C . GLN A 1 104 ? 34.408 8.307 -43.245 1.00 98.19 104 GLN A C 1
ATOM 829 O O . GLN A 1 104 ? 33.824 8.472 -42.175 1.00 98.19 104 GLN A O 1
ATOM 834 N N . ILE A 1 105 ? 34.830 7.101 -43.638 1.00 97.69 105 ILE A N 1
ATOM 835 C CA . ILE A 1 105 ? 34.700 5.904 -42.800 1.00 97.69 105 ILE A CA 1
ATOM 836 C C . ILE A 1 105 ? 35.568 6.035 -41.546 1.00 97.69 105 ILE A C 1
ATOM 838 O O . ILE A 1 105 ? 35.110 5.689 -40.457 1.00 97.69 105 ILE A O 1
ATOM 842 N N . GLU A 1 106 ? 36.788 6.557 -41.672 1.00 97.94 106 GLU A N 1
ATOM 843 C CA . GLU A 1 106 ? 37.680 6.798 -40.535 1.00 97.94 106 GLU A CA 1
ATOM 844 C C . GLU A 1 106 ? 37.078 7.805 -39.545 1.00 97.94 106 GLU A C 1
ATOM 846 O O . GLU A 1 106 ? 37.014 7.518 -38.347 1.00 97.94 106 GLU A O 1
ATOM 851 N N . GLU A 1 107 ? 36.547 8.931 -40.031 1.00 98.25 107 GLU A N 1
ATOM 852 C CA . GLU A 1 107 ? 35.873 9.936 -39.197 1.00 98.25 107 GLU A CA 1
ATOM 853 C C . GLU A 1 107 ? 34.661 9.353 -38.456 1.00 98.25 107 GLU A C 1
ATOM 855 O O . GLU A 1 107 ? 34.519 9.529 -37.243 1.00 98.25 107 GLU A O 1
ATOM 860 N N . LEU A 1 108 ? 33.797 8.614 -39.158 1.00 98.19 108 LEU A N 1
ATOM 861 C CA . LEU A 1 108 ? 32.627 7.975 -38.548 1.00 98.19 108 LEU A CA 1
ATOM 862 C C . LEU A 1 108 ? 33.024 6.910 -37.520 1.00 98.19 108 LEU A C 1
ATOM 864 O O . LEU A 1 108 ? 32.369 6.777 -36.486 1.00 98.19 108 LEU A O 1
ATOM 868 N N . THR A 1 109 ? 34.110 6.178 -37.771 1.00 97.75 109 THR A N 1
ATOM 869 C CA . THR A 1 109 ? 34.640 5.178 -36.835 1.00 97.75 109 THR A CA 1
ATOM 870 C C . THR A 1 109 ? 35.120 5.839 -35.543 1.00 97.75 109 THR A C 1
ATOM 872 O O . THR A 1 109 ? 34.804 5.359 -34.454 1.00 97.75 109 THR A O 1
ATOM 875 N N . GLN A 1 110 ? 35.821 6.973 -35.642 1.00 97.50 110 GLN A N 1
ATOM 876 C CA . GLN A 1 110 ? 36.259 7.741 -34.473 1.00 97.50 110 GLN A CA 1
ATOM 877 C C . GLN A 1 110 ? 35.073 8.308 -33.683 1.00 97.50 110 GLN A C 1
ATOM 879 O O . GLN A 1 110 ? 35.032 8.179 -32.459 1.00 97.50 110 GLN A O 1
ATOM 884 N N . GLN A 1 111 ? 34.069 8.865 -34.369 1.00 97.88 111 GLN A N 1
ATOM 885 C CA . GLN A 1 111 ? 32.854 9.366 -33.716 1.00 97.88 111 GLN A CA 1
ATOM 886 C C . GLN A 1 111 ? 32.094 8.256 -32.983 1.00 97.88 111 GLN A C 1
ATOM 888 O O . GLN A 1 111 ? 31.621 8.461 -31.863 1.00 97.88 111 GLN A O 1
ATOM 893 N N . LEU A 1 112 ? 31.991 7.067 -33.584 1.00 97.44 112 LEU A N 1
ATOM 894 C CA . LEU A 1 112 ? 31.343 5.918 -32.957 1.00 97.44 112 LEU A CA 1
ATOM 895 C C . LEU A 1 112 ? 32.103 5.453 -31.707 1.00 97.44 112 LEU A C 1
ATOM 897 O O . LEU A 1 112 ? 31.475 5.166 -30.685 1.00 97.44 112 LEU A O 1
ATOM 901 N N . ALA A 1 113 ? 33.437 5.414 -31.765 1.00 97.12 113 ALA A N 1
ATOM 902 C CA . ALA A 1 113 ? 34.273 5.077 -30.616 1.00 97.12 113 ALA A CA 1
ATOM 903 C C . ALA A 1 113 ? 34.064 6.073 -29.464 1.00 97.12 113 ALA A C 1
ATOM 905 O O . ALA A 1 113 ? 33.773 5.656 -28.343 1.00 97.12 113 ALA A O 1
ATOM 906 N N . GLN A 1 114 ? 34.087 7.377 -29.761 1.00 98.12 114 GLN A N 1
ATOM 907 C CA . GLN A 1 114 ? 33.828 8.424 -28.772 1.00 98.12 114 GLN A CA 1
ATOM 908 C C . GLN A 1 114 ? 32.433 8.286 -28.147 1.00 98.12 114 GLN A C 1
ATOM 910 O O . GLN A 1 114 ? 32.287 8.325 -26.927 1.00 98.12 114 GLN A O 1
ATOM 915 N N . LYS A 1 115 ? 31.389 8.083 -28.960 1.00 97.69 115 LYS A N 1
ATOM 916 C CA . LYS A 1 115 ? 30.019 7.918 -28.446 1.00 97.69 115 LYS A CA 1
ATOM 917 C C . LYS A 1 115 ? 29.852 6.659 -27.602 1.00 97.69 115 LYS A C 1
ATOM 919 O O . LYS A 1 115 ? 29.065 6.661 -26.658 1.00 97.69 115 LYS A O 1
ATOM 924 N N . THR A 1 116 ? 30.589 5.600 -27.920 1.00 97.44 116 THR A N 1
ATOM 925 C CA . THR A 1 116 ? 30.602 4.365 -27.127 1.00 97.44 116 THR A CA 1
ATOM 926 C C . THR A 1 116 ? 31.226 4.608 -25.753 1.00 97.44 116 THR A C 1
ATOM 928 O O . THR A 1 116 ? 30.650 4.206 -24.744 1.00 97.44 116 THR A O 1
ATOM 931 N N . GLU A 1 117 ? 32.348 5.326 -25.699 1.00 97.31 117 GLU A N 1
ATOM 932 C CA . GLU A 1 117 ? 33.004 5.707 -24.445 1.00 97.31 117 GLU A CA 1
ATOM 933 C C . GLU A 1 117 ? 32.130 6.641 -23.594 1.00 97.31 117 GLU A C 1
ATOM 935 O O . GLU A 1 117 ? 31.940 6.399 -22.402 1.00 97.31 117 GLU A O 1
ATOM 940 N N . GLU A 1 118 ? 31.526 7.667 -24.203 1.00 97.12 118 GLU A N 1
ATOM 941 C CA . GLU A 1 118 ? 30.579 8.563 -23.525 1.00 97.12 118 GLU A CA 1
ATOM 942 C C . GLU A 1 118 ? 29.419 7.782 -22.889 1.00 97.12 118 GLU A C 1
ATOM 944 O O . GLU A 1 118 ? 29.021 8.068 -21.759 1.00 97.12 118 GLU A O 1
ATOM 949 N N . ASN A 1 119 ? 28.891 6.774 -23.586 1.00 96.81 119 ASN A N 1
ATOM 950 C CA . ASN A 1 119 ? 27.785 5.964 -23.089 1.00 96.81 119 ASN A CA 1
ATOM 951 C C . ASN A 1 119 ? 28.197 5.067 -21.909 1.00 96.81 119 ASN A C 1
ATOM 953 O O . ASN A 1 119 ? 27.477 4.996 -20.913 1.00 96.81 119 ASN A O 1
ATOM 957 N N . GLU A 1 120 ? 29.369 4.428 -21.966 1.00 96.50 120 GLU A N 1
ATOM 958 C CA . GLU A 1 120 ? 29.882 3.646 -20.831 1.00 96.50 120 GLU A CA 1
ATOM 959 C C . GLU A 1 120 ? 30.182 4.536 -19.614 1.00 96.50 120 GLU A C 1
ATOM 961 O O . GLU A 1 120 ? 29.814 4.185 -18.490 1.00 96.50 120 GLU A O 1
ATOM 966 N N . ASN A 1 121 ? 30.726 5.739 -19.824 1.00 97.06 121 ASN A N 1
ATOM 967 C CA . ASN A 1 121 ? 30.926 6.719 -18.752 1.00 97.06 121 ASN A CA 1
ATOM 968 C C . ASN A 1 121 ? 29.598 7.154 -18.118 1.00 97.06 121 ASN A C 1
ATOM 970 O O . ASN A 1 121 ? 29.473 7.194 -16.891 1.00 97.06 121 ASN A O 1
ATOM 974 N N . LEU A 1 122 ? 28.577 7.435 -18.934 1.00 96.88 122 LEU A N 1
ATOM 975 C CA . LEU A 1 122 ? 27.245 7.777 -18.434 1.00 96.88 122 LEU A CA 1
ATOM 976 C C . LEU A 1 122 ? 26.643 6.624 -17.635 1.00 96.88 122 LEU A C 1
ATOM 978 O O . LEU A 1 122 ? 26.155 6.840 -16.527 1.00 96.88 122 LEU A O 1
ATOM 982 N N . LYS A 1 123 ? 26.716 5.399 -18.153 1.00 97.06 123 LYS A N 1
ATOM 983 C CA . LYS A 1 123 ? 26.212 4.192 -17.495 1.00 97.06 123 LYS A CA 1
ATOM 984 C C . LYS A 1 123 ? 26.868 3.960 -16.135 1.00 97.06 123 LYS A C 1
ATOM 986 O O . LYS A 1 123 ? 26.157 3.676 -15.171 1.00 97.06 123 LYS A O 1
ATOM 991 N N . MET A 1 124 ? 28.184 4.144 -16.036 1.00 95.00 124 MET A N 1
ATOM 992 C CA . MET A 1 124 ? 28.901 4.097 -14.760 1.00 95.00 124 MET A CA 1
ATOM 993 C C . MET A 1 124 ? 28.440 5.210 -13.815 1.00 95.00 124 MET A C 1
ATOM 995 O O . MET A 1 124 ? 28.081 4.926 -12.676 1.00 95.00 124 MET A O 1
ATOM 999 N N . SER A 1 125 ? 28.322 6.448 -14.302 1.00 96.31 125 SER A N 1
ATOM 1000 C CA . SER A 1 125 ? 27.868 7.575 -13.476 1.00 96.31 125 SER A CA 1
ATOM 1001 C C . SER A 1 125 ? 26.440 7.392 -12.940 1.00 96.31 125 SER A C 1
ATOM 1003 O O . SER A 1 125 ? 26.156 7.719 -11.787 1.00 96.31 125 SER A O 1
ATOM 1005 N N . PHE A 1 126 ? 25.539 6.823 -13.750 1.00 95.06 126 PHE A N 1
ATOM 1006 C CA . PHE A 1 126 ? 24.175 6.503 -13.343 1.00 95.06 126 PHE A CA 1
ATOM 1007 C C . PHE A 1 126 ? 24.156 5.392 -12.304 1.00 95.06 126 PHE A C 1
ATOM 1009 O O . PHE A 1 126 ? 23.445 5.514 -11.307 1.00 95.06 126 PHE A O 1
ATOM 1016 N N . LYS A 1 127 ? 24.938 4.331 -12.519 1.00 95.56 127 LYS A N 1
ATOM 1017 C CA . LYS A 1 127 ? 25.055 3.229 -11.568 1.00 95.56 127 LYS A CA 1
ATOM 1018 C C . LYS A 1 127 ? 25.544 3.735 -10.211 1.00 95.56 127 LYS A C 1
ATOM 1020 O O . LYS A 1 127 ? 24.861 3.507 -9.217 1.00 95.56 127 LYS A O 1
ATOM 1025 N N . ASP A 1 128 ? 26.646 4.479 -10.185 1.00 95.94 128 ASP A N 1
ATOM 1026 C CA . ASP A 1 128 ? 27.243 4.987 -8.947 1.00 95.94 128 ASP A CA 1
ATOM 1027 C C . ASP A 1 128 ? 26.289 5.937 -8.213 1.00 95.94 128 ASP A C 1
ATOM 1029 O O . ASP A 1 128 ? 26.125 5.853 -6.995 1.00 95.94 128 ASP A O 1
ATOM 1033 N N . ARG A 1 129 ? 25.597 6.816 -8.949 1.00 95.81 129 ARG A N 1
ATOM 1034 C CA . ARG A 1 129 ? 24.624 7.737 -8.355 1.00 95.81 129 ARG A CA 1
ATOM 1035 C C . ARG A 1 129 ? 23.422 7.005 -7.762 1.00 95.81 129 ARG A C 1
ATOM 1037 O O . ARG A 1 129 ? 23.007 7.340 -6.656 1.00 95.81 129 ARG A O 1
ATOM 1044 N N . ILE A 1 130 ? 22.871 6.019 -8.471 1.00 95.06 130 ILE A N 1
ATOM 1045 C CA . ILE A 1 130 ? 21.744 5.219 -7.973 1.00 95.06 130 ILE A CA 1
ATOM 1046 C C . ILE A 1 130 ? 22.175 4.410 -6.749 1.00 95.06 130 ILE A C 1
ATOM 1048 O O . ILE A 1 130 ? 21.462 4.400 -5.747 1.00 95.06 130 ILE A O 1
ATOM 1052 N N . GLU A 1 131 ? 23.337 3.758 -6.798 1.00 95.38 131 GLU A N 1
ATOM 1053 C CA . GLU A 1 131 ? 23.874 3.009 -5.660 1.00 95.38 131 GLU A CA 1
ATOM 1054 C C . GLU A 1 131 ? 24.068 3.915 -4.439 1.00 95.38 131 GLU A C 1
ATOM 1056 O O . GLU A 1 131 ? 23.672 3.540 -3.335 1.00 95.38 131 GLU A O 1
ATOM 1061 N N . GLU A 1 132 ? 24.583 5.130 -4.628 1.00 95.25 132 GLU A N 1
ATOM 1062 C CA . GLU A 1 132 ? 24.774 6.100 -3.551 1.00 95.25 132 GLU A CA 1
ATOM 1063 C C . GLU A 1 132 ? 23.453 6.627 -2.974 1.00 95.25 132 GLU A C 1
ATOM 1065 O O . GLU A 1 132 ? 23.294 6.691 -1.751 1.00 95.25 132 GLU A O 1
ATOM 1070 N N . GLU A 1 133 ? 22.484 6.986 -3.821 1.00 95.31 133 GLU A N 1
ATOM 1071 C CA . GLU A 1 133 ? 21.160 7.435 -3.373 1.00 95.31 133 GLU A CA 1
ATOM 1072 C C . GLU A 1 133 ? 20.433 6.320 -2.605 1.00 95.31 133 GLU A C 1
ATOM 1074 O O . GLU A 1 133 ? 19.912 6.560 -1.513 1.00 95.31 133 GLU A O 1
ATOM 1079 N N . VAL A 1 134 ? 20.486 5.077 -3.094 1.00 94.62 134 VAL A N 1
ATOM 1080 C CA . VAL A 1 134 ? 19.924 3.907 -2.399 1.00 94.62 134 VAL A CA 1
ATOM 1081 C C . VAL A 1 134 ? 20.650 3.649 -1.077 1.00 94.62 134 VAL A C 1
ATOM 1083 O O . VAL A 1 134 ? 20.003 3.391 -0.057 1.00 94.62 134 VAL A O 1
ATOM 1086 N N . ARG A 1 135 ? 21.985 3.747 -1.057 1.00 94.25 135 ARG A N 1
ATOM 1087 C CA . ARG A 1 135 ? 22.810 3.560 0.146 1.00 94.25 135 ARG A CA 1
ATOM 1088 C C . ARG A 1 135 ? 22.498 4.589 1.229 1.00 94.25 135 ARG A C 1
ATOM 1090 O O . ARG A 1 135 ? 22.539 4.227 2.400 1.00 94.25 135 ARG A O 1
ATOM 1097 N N . LYS A 1 136 ? 22.167 5.833 0.864 1.00 92.81 136 LYS A N 1
ATOM 1098 C CA . LYS A 1 136 ? 21.739 6.881 1.809 1.00 92.81 136 LYS A CA 1
ATOM 1099 C C . LYS A 1 136 ? 20.291 6.716 2.260 1.00 92.81 136 LYS A C 1
ATOM 1101 O O . LYS A 1 136 ? 20.005 6.850 3.446 1.00 92.81 136 LYS A O 1
ATOM 1106 N N . ALA A 1 137 ? 19.384 6.411 1.335 1.00 92.00 137 ALA A N 1
ATOM 1107 C CA . ALA A 1 137 ? 17.957 6.321 1.634 1.00 92.00 137 ALA A CA 1
ATOM 1108 C C . ALA A 1 137 ? 17.622 5.112 2.521 1.00 92.00 137 ALA A C 1
ATOM 1110 O O . ALA A 1 137 ? 16.828 5.220 3.452 1.00 92.00 137 ALA A O 1
ATOM 1111 N N . LYS A 1 138 ? 18.253 3.958 2.273 1.00 92.69 138 LYS A N 1
ATOM 1112 C CA . LYS A 1 138 ? 17.973 2.708 2.994 1.00 92.69 138 LYS A CA 1
ATOM 1113 C C . LYS A 1 138 ? 18.132 2.802 4.525 1.00 92.69 138 LYS A C 1
ATOM 1115 O O . LYS A 1 138 ? 17.205 2.371 5.211 1.00 92.69 138 LYS A O 1
ATOM 1120 N N . PRO A 1 139 ? 19.246 3.311 5.089 1.00 91.88 139 PRO A N 1
ATOM 1121 C CA . PRO A 1 139 ? 19.386 3.453 6.535 1.00 91.88 139 PRO A CA 1
ATOM 1122 C C . PRO A 1 139 ? 18.422 4.496 7.101 1.00 91.88 139 PRO A C 1
ATOM 1124 O O . PRO A 1 139 ? 17.779 4.197 8.096 1.00 91.88 139 PRO A O 1
ATOM 1127 N N . SER A 1 140 ? 18.234 5.643 6.437 1.00 93.06 140 SER A N 1
ATOM 1128 C CA . SER A 1 140 ? 17.316 6.695 6.903 1.00 93.06 140 SER A CA 1
ATOM 1129 C C . SER A 1 140 ? 15.875 6.191 7.032 1.00 93.06 140 SER A C 1
ATOM 1131 O O . SER A 1 140 ? 15.260 6.343 8.083 1.00 93.06 140 SER A O 1
ATOM 1133 N N . VAL A 1 141 ? 15.366 5.498 6.009 1.00 93.44 141 VAL A N 1
ATOM 1134 C CA . VAL A 1 141 ? 14.033 4.877 6.065 1.00 93.44 141 VAL A CA 1
ATOM 1135 C C . VAL A 1 141 ? 13.992 3.761 7.116 1.00 93.44 141 VAL A C 1
ATOM 1137 O O . VAL A 1 141 ? 12.993 3.585 7.809 1.00 93.44 141 VAL A O 1
ATOM 1140 N N . GLY A 1 142 ? 15.077 2.994 7.262 1.00 93.25 142 GLY A N 1
ATOM 1141 C CA . GLY A 1 142 ? 15.188 1.958 8.289 1.00 93.25 142 GLY A CA 1
ATOM 1142 C C . GLY A 1 142 ? 15.119 2.510 9.717 1.00 93.25 142 GLY A C 1
ATOM 1143 O O . GLY A 1 142 ? 14.446 1.919 10.564 1.00 93.25 142 GLY A O 1
ATOM 1144 N N . GLU A 1 143 ? 15.783 3.637 9.970 1.00 94.31 143 GLU A N 1
ATOM 1145 C CA . GLU A 1 143 ? 15.790 4.353 11.248 1.00 94.31 143 GLU A CA 1
ATOM 1146 C C . GLU A 1 143 ? 14.411 4.937 11.564 1.00 94.31 143 GLU A C 1
ATOM 1148 O O . GLU A 1 143 ? 13.885 4.678 12.645 1.00 94.31 143 GLU A O 1
ATOM 1153 N N . GLU A 1 144 ? 13.772 5.605 10.601 1.00 95.06 144 GLU A N 1
ATOM 1154 C CA . GLU A 1 144 ? 12.420 6.158 10.762 1.00 95.06 144 GLU A CA 1
ATOM 1155 C C . GLU A 1 144 ? 11.392 5.055 11.074 1.00 95.06 144 GLU A C 1
ATOM 1157 O O . GLU A 1 144 ? 10.589 5.168 12.002 1.00 95.06 144 GLU A O 1
ATOM 1162 N N . ILE A 1 145 ? 11.468 3.911 10.380 1.00 95.06 145 ILE A N 1
ATOM 1163 C CA . ILE A 1 145 ? 10.625 2.744 10.681 1.00 95.06 145 ILE A CA 1
ATOM 1164 C C . ILE A 1 145 ? 10.887 2.214 12.099 1.00 95.06 145 ILE A C 1
ATOM 1166 O O . ILE A 1 145 ? 9.950 1.775 12.777 1.00 95.06 145 ILE A O 1
ATOM 1170 N N . ALA A 1 146 ? 12.142 2.186 12.552 1.00 94.19 146 ALA A N 1
ATOM 1171 C CA . ALA A 1 146 ? 12.486 1.719 13.893 1.00 94.19 146 ALA A CA 1
ATOM 1172 C C . ALA A 1 146 ? 11.959 2.670 14.980 1.00 94.19 146 ALA A C 1
ATOM 1174 O O . ALA A 1 146 ? 11.426 2.204 15.993 1.00 94.19 146 ALA A O 1
ATOM 1175 N N . GLU A 1 147 ? 12.048 3.978 14.750 1.00 96.25 147 GLU A N 1
ATOM 1176 C CA . GLU A 1 147 ? 11.533 5.010 15.647 1.00 96.25 147 GLU A CA 1
ATOM 1177 C C . GLU A 1 147 ? 10.004 4.951 15.755 1.00 96.25 147 GLU A C 1
ATOM 1179 O O . GLU A 1 147 ? 9.475 4.810 16.861 1.00 96.25 147 GLU A O 1
ATOM 1184 N N . LEU A 1 148 ? 9.292 4.882 14.625 1.00 95.81 148 LEU A N 1
ATOM 1185 C CA . LEU A 1 148 ? 7.831 4.727 14.599 1.00 95.81 148 LEU A CA 1
ATOM 1186 C C . LEU A 1 148 ? 7.361 3.441 15.299 1.00 95.81 148 LEU A C 1
ATOM 1188 O O . LEU A 1 148 ? 6.338 3.426 15.994 1.00 95.81 148 LEU A O 1
ATOM 1192 N N . LYS A 1 149 ? 8.108 2.335 15.162 1.00 95.94 149 LYS A N 1
ATOM 1193 C CA . LYS A 1 149 ? 7.823 1.087 15.893 1.00 95.94 149 LYS A CA 1
ATOM 1194 C C . LYS A 1 149 ? 7.963 1.266 17.402 1.00 95.94 149 LYS A C 1
ATOM 1196 O O . LYS A 1 149 ? 7.138 0.732 18.150 1.00 95.94 149 LYS A O 1
ATOM 1201 N N . LYS A 1 150 ? 8.994 1.986 17.850 1.00 95.69 150 LYS A N 1
ATOM 1202 C CA . LYS A 1 150 ? 9.219 2.281 19.268 1.00 95.69 150 LYS A CA 1
ATOM 1203 C C . LYS A 1 150 ? 8.099 3.161 19.821 1.00 95.69 150 LYS A C 1
ATOM 1205 O O . LYS A 1 150 ? 7.491 2.790 20.822 1.00 95.69 150 LYS A O 1
ATOM 1210 N N . GLU A 1 151 ? 7.757 4.241 19.125 1.00 96.94 151 GLU A N 1
ATOM 1211 C CA . GLU A 1 151 ? 6.658 5.134 19.505 1.00 96.94 151 GLU A CA 1
ATOM 1212 C C . GLU A 1 151 ? 5.326 4.376 19.606 1.00 96.94 151 GLU A C 1
ATOM 1214 O O . GLU A 1 151 ? 4.622 4.457 20.613 1.00 96.94 151 GLU A O 1
ATOM 1219 N N . THR A 1 152 ? 5.018 3.533 18.617 1.00 96.50 152 THR A N 1
ATOM 1220 C CA . THR A 1 152 ? 3.811 2.693 18.626 1.00 96.50 152 THR A CA 1
ATOM 1221 C C . THR A 1 152 ? 3.769 1.751 19.836 1.00 96.50 152 THR A C 1
ATOM 1223 O O . THR A 1 152 ? 2.706 1.528 20.426 1.00 96.50 152 THR A O 1
ATOM 1226 N N . LEU A 1 153 ? 4.907 1.164 20.221 1.00 95.62 153 LEU A N 1
ATOM 1227 C CA . LEU A 1 153 ? 4.997 0.299 21.401 1.00 95.62 153 LEU A CA 1
ATOM 1228 C C . LEU A 1 153 ? 4.751 1.073 22.696 1.00 95.62 153 LEU A C 1
ATOM 1230 O O . LEU A 1 153 ? 4.040 0.574 23.572 1.00 95.62 153 LEU A O 1
ATOM 1234 N N . ASP A 1 154 ? 5.304 2.274 22.812 1.00 96.75 154 ASP A N 1
ATOM 1235 C CA . ASP A 1 154 ? 5.141 3.106 24.000 1.00 96.75 154 ASP A CA 1
ATOM 1236 C C . ASP A 1 154 ? 3.705 3.637 24.115 1.00 96.75 154 ASP A C 1
ATOM 1238 O O . ASP A 1 154 ? 3.094 3.523 25.181 1.00 96.75 154 ASP A O 1
ATOM 1242 N N . LEU A 1 155 ? 3.084 4.051 23.006 1.00 96.69 155 LEU A N 1
ATOM 1243 C CA . LEU A 1 155 ? 1.657 4.387 22.956 1.00 96.69 155 LEU A CA 1
ATOM 1244 C C . LEU A 1 155 ? 0.767 3.210 23.379 1.00 96.69 155 LEU A C 1
ATOM 1246 O O . LEU A 1 155 ? -0.176 3.386 24.154 1.00 96.69 155 LEU A O 1
ATOM 1250 N N . ARG A 1 156 ? 1.077 1.983 22.938 1.00 97.06 156 ARG A N 1
ATOM 1251 C CA . ARG A 1 156 ? 0.349 0.775 23.371 1.00 97.06 156 ARG A CA 1
ATOM 1252 C C . ARG A 1 156 ? 0.479 0.520 24.870 1.00 97.06 156 ARG A C 1
ATOM 1254 O O . ARG A 1 156 ? -0.506 0.127 25.497 1.00 97.06 156 ARG A O 1
ATOM 1261 N N . LYS A 1 157 ? 1.668 0.714 25.449 1.00 95.94 157 LYS A N 1
ATOM 1262 C CA . LYS A 1 157 ? 1.872 0.589 26.903 1.00 95.94 157 LYS A CA 1
ATOM 1263 C C . LYS A 1 157 ? 1.064 1.644 27.653 1.00 95.94 157 LYS A C 1
ATOM 1265 O O . LYS A 1 157 ? 0.339 1.287 28.578 1.00 95.94 157 LYS A O 1
ATOM 1270 N N . ASN A 1 158 ? 1.122 2.899 27.212 1.00 95.94 158 ASN A N 1
ATOM 1271 C CA . ASN A 1 158 ? 0.370 3.997 27.819 1.00 95.94 158 ASN A CA 1
ATOM 1272 C C . ASN A 1 158 ? -1.138 3.731 27.784 1.00 95.94 158 ASN A C 1
ATOM 1274 O O . ASN A 1 158 ? -1.807 3.868 28.804 1.00 95.94 158 ASN A O 1
ATOM 1278 N N . ASN A 1 159 ? -1.663 3.256 26.653 1.00 96.88 159 ASN A N 1
ATOM 1279 C CA . ASN A 1 159 ? -3.079 2.918 26.525 1.00 96.88 159 ASN A CA 1
ATOM 1280 C C . ASN A 1 159 ? -3.491 1.781 27.485 1.00 96.88 159 ASN A C 1
ATOM 1282 O O . ASN A 1 159 ? -4.502 1.886 28.173 1.00 96.88 159 ASN A O 1
ATOM 1286 N N . LYS A 1 160 ? -2.667 0.730 27.634 1.00 96.25 160 LYS A N 1
ATOM 1287 C CA . LYS A 1 160 ? -2.915 -0.323 28.640 1.00 96.25 160 LYS A CA 1
ATOM 1288 C C . LYS A 1 160 ? -2.970 0.232 30.065 1.00 96.25 160 LYS A C 1
ATOM 1290 O O . LYS A 1 160 ? -3.848 -0.162 30.831 1.00 96.25 160 LYS A O 1
ATOM 1295 N N . THR A 1 161 ? -2.058 1.135 30.418 1.00 97.12 161 THR A N 1
ATOM 1296 C CA . THR A 1 161 ? -2.042 1.780 31.739 1.00 97.12 161 THR A CA 1
ATOM 1297 C C . THR A 1 161 ? -3.297 2.621 31.964 1.00 97.12 161 THR A C 1
ATOM 1299 O O . THR A 1 161 ? -3.937 2.479 33.003 1.00 97.12 161 THR A O 1
ATOM 1302 N N . LEU A 1 162 ? -3.693 3.436 30.982 1.00 97.00 162 LEU A N 1
ATOM 1303 C CA . LEU A 1 162 ? -4.906 4.255 31.054 1.00 97.00 162 LEU A CA 1
ATOM 1304 C C . LEU A 1 162 ? -6.171 3.396 31.183 1.00 97.00 162 LEU A C 1
ATOM 1306 O O . LEU A 1 162 ? -7.027 3.689 32.011 1.00 97.00 162 LEU A O 1
ATOM 1310 N N . MET A 1 163 ? -6.271 2.296 30.433 1.00 97.06 163 MET A N 1
ATOM 1311 C CA . MET A 1 163 ? -7.394 1.357 30.544 1.00 97.06 163 MET A CA 1
ATOM 1312 C C . MET A 1 163 ? -7.478 0.719 31.933 1.00 97.06 163 MET A C 1
ATOM 1314 O O . MET A 1 163 ? -8.574 0.546 32.467 1.00 97.06 163 MET A O 1
ATOM 1318 N N . LYS A 1 164 ? -6.330 0.405 32.546 1.00 96.00 164 LYS A N 1
ATOM 1319 C CA . LYS A 1 164 ? -6.291 -0.079 33.928 1.00 96.00 164 LYS A CA 1
ATOM 1320 C C . LYS A 1 164 ? -6.773 0.995 34.906 1.00 96.00 164 LYS A C 1
ATOM 1322 O O . LYS A 1 164 ? -7.669 0.719 35.693 1.00 96.00 164 LYS A O 1
ATOM 1327 N N . GLN A 1 165 ? -6.265 2.224 34.796 1.00 96.88 165 GLN A N 1
ATOM 1328 C CA . GLN A 1 165 ? -6.712 3.349 35.628 1.00 96.88 165 GLN A CA 1
ATOM 1329 C C . GLN A 1 165 ? -8.219 3.610 35.493 1.00 96.88 165 GLN A C 1
ATOM 1331 O O . GLN A 1 165 ? -8.894 3.850 36.491 1.00 96.88 165 GLN A O 1
ATOM 1336 N N . LEU A 1 166 ? -8.764 3.522 34.276 1.00 96.94 166 LEU A N 1
ATOM 1337 C CA . LEU A 1 166 ? -10.199 3.645 34.023 1.00 96.94 166 LEU A CA 1
ATOM 1338 C C . LEU A 1 166 ? -10.991 2.531 34.724 1.00 96.94 166 LEU A C 1
ATOM 1340 O O . LEU A 1 166 ? -12.028 2.793 35.329 1.00 96.94 166 LEU A O 1
ATOM 1344 N N . SER A 1 167 ? -10.508 1.288 34.651 1.00 96.50 167 SER A N 1
ATOM 1345 C CA . SER A 1 167 ? -11.120 0.151 35.345 1.00 96.50 167 SER A CA 1
ATOM 1346 C C . SER A 1 167 ? -11.127 0.353 36.860 1.00 96.50 167 SER A C 1
ATOM 1348 O O . SER A 1 167 ? -12.166 0.165 37.492 1.00 96.50 167 SER A O 1
ATOM 1350 N N . ASP A 1 168 ? -10.000 0.785 37.427 1.00 97.00 168 ASP A N 1
ATOM 1351 C CA . ASP A 1 168 ? -9.857 1.036 38.862 1.00 97.00 168 ASP A CA 1
ATOM 1352 C C . ASP A 1 168 ? -10.819 2.150 39.313 1.00 97.00 168 ASP A C 1
ATOM 1354 O O . ASP A 1 168 ? -11.579 1.974 40.266 1.00 97.00 168 ASP A O 1
ATOM 1358 N N . LYS A 1 169 ? -10.891 3.260 38.563 1.00 97.25 169 LYS A N 1
ATOM 1359 C CA . LYS A 1 169 ? -11.836 4.357 38.832 1.00 97.25 169 LYS A CA 1
ATOM 1360 C C . LYS A 1 169 ? -13.298 3.932 38.703 1.00 97.25 169 LYS A C 1
ATOM 1362 O O . LYS A 1 169 ? -14.133 4.356 39.496 1.00 97.25 169 LYS A O 1
ATOM 1367 N N . ASN A 1 170 ? -13.628 3.068 37.746 1.00 96.31 170 ASN A N 1
ATOM 1368 C CA . ASN A 1 170 ? -14.978 2.517 37.627 1.00 96.31 170 ASN A CA 1
ATOM 1369 C C . ASN A 1 170 ? -15.347 1.610 38.808 1.00 96.31 170 ASN A C 1
ATOM 1371 O O . ASN A 1 170 ? -16.515 1.582 39.200 1.00 96.31 170 ASN A O 1
ATOM 1375 N N . SER A 1 171 ? -14.383 0.877 39.374 1.00 94.62 171 SER A N 1
ATOM 1376 C CA . SER A 1 171 ? -14.588 0.129 40.619 1.00 94.62 171 SER A CA 1
ATOM 1377 C C . SER A 1 171 ? -14.877 1.079 41.776 1.00 94.62 171 SER A C 1
ATOM 1379 O O . SER A 1 171 ? -15.897 0.929 42.438 1.00 94.62 171 SER A O 1
ATOM 1381 N N . GLU A 1 172 ? -14.053 2.115 41.942 1.00 97.12 172 GLU A N 1
ATOM 1382 C CA . GLU A 1 172 ? -14.233 3.137 42.980 1.00 97.12 172 GLU A CA 1
ATOM 1383 C C . GLU A 1 172 ? -15.620 3.801 42.888 1.00 97.12 172 GLU A C 1
ATOM 1385 O O . GLU A 1 172 ? -16.318 3.941 43.888 1.00 97.12 172 GLU A O 1
ATOM 1390 N N . ILE A 1 173 ? -16.085 4.126 41.676 1.00 96.56 173 ILE A N 1
ATOM 1391 C CA . ILE A 1 173 ? -17.436 4.663 41.450 1.00 96.56 173 ILE A CA 1
ATOM 1392 C C . ILE A 1 173 ? -18.527 3.669 41.876 1.00 96.56 173 ILE A C 1
ATOM 1394 O O . ILE A 1 173 ? -19.551 4.088 42.417 1.00 96.56 173 ILE A O 1
ATOM 1398 N N . LYS A 1 174 ? -18.363 2.365 41.615 1.00 94.88 174 LYS A N 1
ATOM 1399 C CA . LYS A 1 174 ? -19.336 1.350 42.055 1.00 94.88 174 LYS A CA 1
ATOM 1400 C C . LYS A 1 174 ? -19.396 1.275 43.576 1.00 94.88 174 LYS A C 1
ATOM 1402 O O . LYS A 1 174 ? -20.498 1.262 44.119 1.00 94.88 174 LYS A O 1
ATOM 1407 N N . ASP A 1 175 ? -18.244 1.283 44.234 1.00 96.75 175 ASP A N 1
ATOM 1408 C CA . ASP A 1 175 ? -18.160 1.228 45.693 1.00 96.75 175 ASP A CA 1
ATOM 1409 C C . ASP A 1 175 ? -18.802 2.472 46.320 1.00 96.75 175 ASP A C 1
ATOM 1411 O O . ASP A 1 175 ? -19.639 2.357 47.215 1.00 96.75 175 ASP A O 1
ATOM 1415 N N . LEU A 1 176 ? -18.519 3.660 45.775 1.00 96.69 176 LEU A N 1
ATOM 1416 C CA . LEU A 1 176 ? -19.159 4.907 46.200 1.00 96.69 176 LEU A CA 1
ATOM 1417 C C . LEU A 1 176 ? -20.679 4.885 45.989 1.00 96.69 176 LEU A C 1
ATOM 1419 O O . LEU A 1 176 ? -21.420 5.342 46.855 1.00 96.69 176 LEU A O 1
ATOM 1423 N N . LYS A 1 177 ? -21.182 4.318 44.885 1.00 95.81 177 LYS A N 1
ATOM 1424 C CA . LYS A 1 177 ? -22.634 4.153 44.676 1.00 95.81 177 LYS A CA 1
ATOM 1425 C C . LYS A 1 177 ? -23.276 3.258 45.735 1.00 95.81 177 LYS A C 1
ATOM 1427 O O . LYS A 1 177 ? -24.395 3.540 46.158 1.00 95.81 177 LYS A O 1
ATOM 1432 N N . VAL A 1 178 ? -22.591 2.193 46.153 1.00 95.50 178 VAL A N 1
ATOM 1433 C CA . VAL A 1 178 ? -23.063 1.328 47.244 1.00 95.50 178 VAL A CA 1
ATOM 1434 C C . VAL A 1 178 ? -23.094 2.103 48.560 1.00 95.50 178 VAL A C 1
ATOM 1436 O O . VAL A 1 178 ? -24.109 2.052 49.248 1.00 95.50 178 VAL A O 1
ATOM 1439 N N . GLN A 1 179 ? -22.045 2.870 48.870 1.00 95.81 179 GLN A N 1
ATOM 1440 C CA . GLN A 1 179 ? -22.001 3.708 50.075 1.00 95.81 179 GLN A CA 1
ATOM 1441 C C . GLN A 1 179 ? -23.126 4.750 50.093 1.00 95.81 179 GLN A C 1
ATOM 1443 O O . GLN A 1 179 ? -23.814 4.889 51.099 1.00 95.81 179 GLN A O 1
ATOM 1448 N N . VAL A 1 180 ? -23.373 5.437 48.972 1.00 96.06 180 VAL A N 1
ATOM 1449 C CA . VAL A 1 180 ? -24.481 6.400 48.855 1.00 96.06 180 VAL A CA 1
ATOM 1450 C C . VAL A 1 180 ? -25.827 5.721 49.100 1.00 96.06 180 VAL A C 1
ATOM 1452 O O . VAL A 1 180 ? -26.649 6.265 49.827 1.00 96.06 180 VAL A O 1
ATOM 1455 N N . LYS A 1 181 ? -26.049 4.522 48.547 1.00 95.25 181 LYS A N 1
ATOM 1456 C CA . LYS A 1 181 ? -27.289 3.775 48.784 1.00 95.25 181 LYS A CA 1
ATOM 1457 C C . LYS A 1 181 ? -27.458 3.392 50.259 1.00 95.25 181 LYS A C 1
ATOM 1459 O O . LYS A 1 181 ? -28.547 3.534 50.791 1.00 95.25 181 LYS A O 1
ATOM 1464 N N . GLN A 1 182 ? -26.389 2.944 50.916 1.00 95.25 182 GLN A N 1
ATOM 1465 C CA . GLN A 1 182 ? -26.421 2.617 52.345 1.00 95.25 182 GLN A CA 1
ATOM 1466 C C . GLN A 1 182 ? -26.761 3.837 53.205 1.00 95.25 182 GLN A C 1
ATOM 1468 O O . GLN A 1 182 ? -27.553 3.717 54.132 1.00 95.25 182 GLN A O 1
ATOM 1473 N N . LEU A 1 183 ? -26.192 5.004 52.889 1.00 95.56 183 LEU A N 1
ATOM 1474 C CA . LEU A 1 183 ? -26.526 6.253 53.575 1.00 95.56 183 LEU A CA 1
ATOM 1475 C C . LEU A 1 183 ? -27.983 6.669 53.325 1.00 95.56 183 LEU A C 1
ATOM 1477 O O . LEU A 1 183 ? -28.653 7.093 54.257 1.00 95.56 183 LEU A O 1
ATOM 1481 N N . ASP A 1 184 ? -28.487 6.519 52.097 1.00 96.19 184 ASP A N 1
ATOM 1482 C CA . ASP A 1 184 ? -29.890 6.803 51.760 1.00 96.19 184 ASP A CA 1
ATOM 1483 C C . ASP A 1 184 ? -30.861 5.890 52.531 1.00 96.19 184 ASP A C 1
ATOM 1485 O O . ASP A 1 184 ? -31.878 6.347 53.049 1.00 96.19 184 ASP A O 1
ATOM 1489 N N . ASP A 1 185 ? -30.523 4.605 52.663 1.00 93.75 185 ASP A N 1
ATOM 1490 C CA . ASP A 1 185 ? -31.292 3.651 53.466 1.00 93.75 185 ASP A CA 1
ATOM 1491 C C . ASP A 1 185 ? -31.240 4.020 54.966 1.00 93.75 185 ASP A C 1
ATOM 1493 O O . ASP A 1 185 ? -32.279 4.049 55.621 1.00 93.75 185 ASP A O 1
ATOM 1497 N N . GLN A 1 186 ? -30.074 4.418 55.496 1.00 93.06 186 GLN A N 1
ATOM 1498 C CA . GLN A 1 186 ? -29.946 4.914 56.878 1.00 93.06 186 GLN A CA 1
ATOM 1499 C C . GLN A 1 186 ? -30.776 6.176 57.141 1.00 93.06 186 GLN A C 1
ATOM 1501 O O . GLN A 1 186 ? -31.367 6.312 58.211 1.00 93.06 186 GLN A O 1
ATOM 1506 N N . VAL A 1 187 ? -30.829 7.109 56.187 1.00 94.38 187 VAL A N 1
ATOM 1507 C CA . VAL A 1 187 ? -31.665 8.312 56.306 1.00 94.38 187 VAL A CA 1
ATOM 1508 C C . VAL A 1 187 ? -33.141 7.932 56.389 1.00 94.38 187 VAL A C 1
ATOM 1510 O O . VAL A 1 187 ? -33.829 8.428 57.278 1.00 94.38 187 VAL A O 1
ATOM 1513 N N . LYS A 1 188 ? -33.617 7.007 55.545 1.00 93.12 188 LYS A N 1
ATOM 1514 C CA . LYS A 1 188 ? -35.004 6.512 55.615 1.00 93.12 188 LYS A CA 1
ATOM 1515 C C . LYS A 1 188 ? -35.315 5.835 56.943 1.00 93.12 188 LYS A C 1
ATOM 1517 O O . LYS A 1 188 ? -36.397 6.049 57.483 1.00 93.12 188 LYS A O 1
ATOM 1522 N N . ASP A 1 189 ? -34.387 5.040 57.473 1.00 92.88 189 ASP A N 1
ATOM 1523 C CA . ASP A 1 189 ? -34.559 4.398 58.778 1.00 92.88 189 ASP A CA 1
ATOM 1524 C C . ASP A 1 189 ? -34.697 5.448 59.893 1.00 92.88 189 ASP A C 1
ATOM 1526 O O . ASP A 1 189 ? -35.612 5.352 60.712 1.00 92.88 189 ASP A O 1
ATOM 1530 N N . MET A 1 190 ? -33.864 6.497 59.881 1.00 91.88 190 MET A N 1
ATOM 1531 C CA . MET A 1 190 ? -33.973 7.615 60.830 1.00 91.88 190 MET A CA 1
ATOM 1532 C C . MET A 1 190 ? -35.274 8.414 60.662 1.00 91.88 190 MET A C 1
ATOM 1534 O O . MET A 1 190 ? -35.881 8.818 61.652 1.00 91.88 190 MET A O 1
ATOM 1538 N N . GLU A 1 191 ? -35.733 8.655 59.431 1.00 92.44 191 GLU A N 1
ATOM 1539 C CA . GLU A 1 191 ? -37.029 9.300 59.172 1.00 92.44 191 GLU A CA 1
ATOM 1540 C C . GLU A 1 191 ? -38.192 8.461 59.716 1.00 92.44 191 GLU A C 1
ATOM 1542 O O . GLU A 1 191 ? -39.133 8.998 60.307 1.00 92.44 191 GLU A O 1
ATOM 1547 N N . LEU A 1 192 ? -38.124 7.136 59.557 1.00 89.31 192 LEU A N 1
ATOM 1548 C CA . LEU A 1 192 ? -39.116 6.213 60.095 1.00 89.31 192 LEU A CA 1
ATOM 1549 C C . LEU A 1 192 ? -39.107 6.222 61.628 1.00 89.31 192 LEU A C 1
ATOM 1551 O O . LEU A 1 192 ? -40.171 6.256 62.247 1.00 89.31 192 LEU A O 1
ATOM 1555 N N . GLU A 1 193 ? -37.918 6.223 62.233 1.00 88.62 193 GLU A N 1
ATOM 1556 C CA . GLU A 1 193 ? -37.735 6.326 63.679 1.00 88.62 193 GLU A CA 1
ATOM 1557 C C . GLU A 1 193 ? -38.323 7.644 64.214 1.00 88.62 193 GLU A C 1
ATOM 1559 O O . GLU A 1 193 ? -39.145 7.622 65.133 1.00 88.62 193 GLU A O 1
ATOM 1564 N N . ASN A 1 194 ? -38.020 8.779 63.580 1.00 84.31 194 ASN A N 1
ATOM 1565 C CA . ASN A 1 194 ? -38.621 10.072 63.920 1.00 84.31 194 ASN A CA 1
ATOM 1566 C C . ASN A 1 194 ? -40.150 10.059 63.771 1.00 84.31 194 ASN A C 1
ATOM 1568 O O . ASN A 1 194 ? -40.848 10.533 64.661 1.00 84.31 194 ASN A O 1
ATOM 1572 N N . SER A 1 195 ? -40.696 9.448 62.713 1.00 87.19 195 SER A N 1
ATOM 1573 C CA . SER A 1 195 ? -42.152 9.289 62.545 1.00 87.19 195 SER A CA 1
ATOM 1574 C C . SER A 1 195 ? -42.798 8.474 63.673 1.00 87.19 195 SER A C 1
ATOM 1576 O O . SER A 1 195 ? -43.958 8.708 64.029 1.00 87.19 195 SER A O 1
ATOM 1578 N N . VAL A 1 196 ? -42.085 7.488 64.225 1.00 81.19 196 VAL A N 1
ATOM 1579 C CA . VAL A 1 196 ? -42.547 6.716 65.385 1.00 81.19 196 VAL A CA 1
ATOM 1580 C C . VAL A 1 196 ? -42.508 7.574 66.646 1.00 81.19 196 VAL A C 1
ATOM 1582 O O . VAL A 1 196 ? -43.479 7.551 67.402 1.00 81.19 196 VAL A O 1
ATOM 1585 N N . TYR A 1 197 ? -41.452 8.365 66.858 1.00 76.44 197 TYR A N 1
ATOM 1586 C CA . TYR A 1 197 ? -41.392 9.311 67.976 1.00 76.44 197 TYR A CA 1
ATOM 1587 C C . TYR A 1 197 ? -42.509 10.358 67.905 1.00 76.44 197 TYR A C 1
ATOM 1589 O O . TYR A 1 197 ? -43.238 10.520 68.881 1.00 76.44 197 TYR A O 1
ATOM 1597 N N . GLU A 1 198 ? -42.732 10.981 66.745 1.00 77.75 198 GLU A N 1
ATOM 1598 C CA . GLU A 1 198 ? -43.831 11.935 66.541 1.00 77.75 198 GLU A CA 1
ATOM 1599 C C . GLU A 1 198 ? -45.201 11.292 66.809 1.00 77.75 198 GLU A C 1
ATOM 1601 O O . GLU A 1 198 ? -46.057 11.888 67.462 1.00 77.75 198 GLU A O 1
ATOM 1606 N N . ARG A 1 199 ? -45.417 10.042 66.368 1.00 74.62 199 ARG A N 1
ATOM 1607 C CA . ARG A 1 199 ? -46.645 9.289 66.680 1.00 74.62 199 ARG A CA 1
ATOM 1608 C C . ARG A 1 199 ? -46.778 8.928 68.156 1.00 74.62 199 ARG A C 1
ATOM 1610 O O . ARG A 1 199 ? -47.898 8.885 68.659 1.00 74.62 199 ARG A O 1
ATOM 1617 N N . ASN A 1 200 ? -45.680 8.678 68.856 1.00 67.00 200 ASN A N 1
ATOM 1618 C CA . ASN A 1 200 ? -45.708 8.427 70.293 1.00 67.00 200 ASN A CA 1
ATOM 1619 C C . ASN A 1 200 ? -46.020 9.705 71.087 1.00 67.00 200 ASN A C 1
ATOM 1621 O O . ASN A 1 200 ? -46.793 9.631 72.037 1.00 67.00 200 ASN A O 1
ATOM 1625 N N . ASP A 1 201 ? -45.564 10.877 70.637 1.00 62.81 201 ASP A N 1
ATOM 1626 C CA . ASP A 1 201 ? -45.987 12.175 71.192 1.00 62.81 201 ASP A CA 1
ATOM 1627 C C . ASP A 1 201 ? -47.484 12.471 70.943 1.00 62.81 201 ASP A C 1
ATOM 1629 O O . ASP A 1 201 ? -48.106 13.247 71.675 1.00 62.81 201 ASP A O 1
ATOM 1633 N N . CYS A 1 202 ? -48.118 11.804 69.966 1.00 56.75 202 CYS A N 1
ATOM 1634 C CA . CYS A 1 202 ? -49.571 11.862 69.757 1.00 56.75 202 CYS A CA 1
ATOM 1635 C C . CYS A 1 202 ? -50.364 11.117 70.845 1.00 56.75 202 CYS A C 1
ATOM 1637 O O . CYS A 1 202 ? -51.556 11.390 71.021 1.00 56.75 202 CYS A O 1
ATOM 1639 N N . PHE A 1 203 ? -49.745 10.213 71.616 1.00 61.22 203 PHE A N 1
ATOM 1640 C CA . PHE A 1 203 ? -50.306 9.726 72.881 1.00 61.22 203 PHE A CA 1
ATOM 1641 C C . PHE A 1 203 ? -50.094 10.789 73.957 1.00 61.22 203 PHE A C 1
ATOM 1643 O O . PHE A 1 203 ? -49.373 10.596 74.934 1.00 61.22 203 PHE A O 1
ATOM 1650 N N . SER A 1 204 ? -50.722 11.946 73.752 1.00 65.62 204 SER A N 1
ATOM 1651 C CA . SER A 1 204 ? -50.621 13.044 74.694 1.00 65.62 204 SER A CA 1
ATOM 1652 C C . SER A 1 204 ? -51.095 12.588 76.082 1.00 65.62 204 SER A C 1
ATOM 1654 O O . SER A 1 204 ? -51.951 11.695 76.194 1.00 65.62 204 SER A O 1
ATOM 1656 N N . PRO A 1 205 ? -50.604 13.227 77.155 1.00 70.81 205 PRO A N 1
ATOM 1657 C CA . PRO A 1 205 ? -51.129 13.026 78.502 1.00 70.81 205 PRO A CA 1
ATOM 1658 C C . PRO A 1 205 ? -52.663 13.104 78.565 1.00 70.81 205 PRO A C 1
ATOM 1660 O O . PRO A 1 205 ? -53.276 12.452 79.400 1.00 70.81 205 PRO A O 1
ATOM 1663 N N . GLU A 1 206 ? -53.305 13.840 77.654 1.00 69.69 206 GLU A N 1
ATOM 1664 C CA . GLU A 1 206 ? -54.759 13.922 77.523 1.00 69.69 206 GLU A CA 1
ATOM 1665 C C . GLU A 1 206 ? -55.404 12.611 77.039 1.00 69.69 206 GLU A C 1
ATOM 1667 O O . GLU A 1 206 ? -56.438 12.220 77.577 1.00 69.69 206 GLU A O 1
ATOM 1672 N N . HIS A 1 207 ? -54.802 11.883 76.091 1.00 73.56 207 HIS A N 1
ATOM 1673 C CA . HIS A 1 207 ? -55.291 10.554 75.695 1.00 73.56 207 HIS A CA 1
ATOM 1674 C C . HIS A 1 207 ? -55.128 9.534 76.825 1.00 73.56 207 HIS A C 1
ATOM 1676 O O . HIS A 1 207 ? -56.039 8.742 77.073 1.00 73.56 207 HIS A O 1
ATOM 1682 N N . ILE A 1 208 ? -54.011 9.603 77.555 1.00 76.25 208 ILE A N 1
ATOM 1683 C CA . ILE A 1 208 ? -53.781 8.783 78.751 1.00 76.25 208 ILE A CA 1
ATOM 1684 C C . ILE A 1 208 ? -54.847 9.094 79.812 1.00 76.25 208 ILE A C 1
ATOM 1686 O O . ILE A 1 208 ? -55.515 8.174 80.275 1.00 76.25 208 ILE A O 1
ATOM 1690 N N . LYS A 1 209 ? -55.124 10.374 80.097 1.00 80.19 209 LYS A N 1
ATOM 1691 C CA . LYS A 1 209 ? -56.203 10.791 81.013 1.00 80.19 209 LYS A CA 1
ATOM 1692 C C . LYS A 1 209 ? -57.585 10.305 80.573 1.00 80.19 209 LYS A C 1
ATOM 1694 O O . LYS A 1 209 ? -58.396 9.935 81.418 1.00 80.19 209 LYS A O 1
ATOM 1699 N N . ILE A 1 210 ? -57.891 10.311 79.271 1.00 80.62 210 ILE A N 1
ATOM 1700 C CA . ILE A 1 210 ? -59.171 9.798 78.748 1.00 80.62 210 ILE A CA 1
ATOM 1701 C C . ILE A 1 210 ? -59.286 8.289 78.999 1.00 80.62 210 ILE A C 1
ATOM 1703 O O . ILE A 1 210 ? -60.337 7.824 79.446 1.00 80.62 210 ILE A O 1
ATOM 1707 N N . ILE A 1 211 ? -58.214 7.529 78.756 1.00 79.31 211 ILE A N 1
ATOM 1708 C CA . ILE A 1 211 ? -58.171 6.085 79.020 1.00 79.31 211 ILE A CA 1
ATOM 1709 C C . ILE A 1 211 ? -58.295 5.811 80.525 1.00 79.31 211 ILE A C 1
ATOM 1711 O O . ILE A 1 211 ? -59.121 4.994 80.926 1.00 79.31 211 ILE A O 1
ATOM 1715 N N . GLU A 1 212 ? -57.550 6.524 81.370 1.00 82.62 212 GLU A N 1
ATOM 1716 C CA . GLU A 1 212 ? -57.616 6.406 82.834 1.00 82.62 212 GLU A CA 1
ATOM 1717 C C . GLU A 1 212 ? -59.011 6.737 83.380 1.00 82.62 212 GLU A C 1
ATOM 1719 O O . GLU A 1 212 ? -59.548 6.008 84.221 1.00 82.62 212 GLU A O 1
ATOM 1724 N N . LYS A 1 213 ? -59.646 7.792 82.855 1.00 88.81 213 LYS A N 1
ATOM 1725 C CA . LYS A 1 213 ? -61.035 8.135 83.173 1.00 88.81 213 LYS A CA 1
ATOM 1726 C C . LYS A 1 213 ? -61.976 6.990 82.803 1.00 88.81 213 LYS A C 1
ATOM 1728 O O . LYS A 1 213 ? -62.818 6.613 83.614 1.00 88.81 213 LYS A O 1
ATOM 1733 N N . ARG A 1 214 ? -61.818 6.400 81.615 1.00 88.00 214 ARG A N 1
ATOM 1734 C CA . ARG A 1 214 ? -62.676 5.299 81.157 1.00 88.00 214 ARG A CA 1
ATOM 1735 C C . ARG A 1 214 ? -62.485 4.023 81.976 1.00 88.00 214 ARG A C 1
ATOM 1737 O O . ARG A 1 214 ? -63.465 3.356 82.294 1.00 88.00 214 ARG A O 1
ATOM 1744 N N . ILE A 1 215 ? -61.248 3.713 82.365 1.00 86.25 215 ILE A N 1
ATOM 1745 C CA . ILE A 1 215 ? -60.942 2.617 83.296 1.00 86.25 215 ILE A CA 1
ATOM 1746 C C . ILE A 1 215 ? -61.636 2.858 84.641 1.00 86.25 215 ILE A C 1
ATOM 1748 O O . ILE A 1 215 ? -62.242 1.938 85.187 1.00 86.25 215 ILE A O 1
ATOM 1752 N N . SER A 1 216 ? -61.598 4.092 85.147 1.00 87.44 216 SER A N 1
ATOM 1753 C CA . SER A 1 216 ? -62.254 4.461 86.406 1.00 87.44 216 SER A CA 1
ATOM 1754 C C . SER A 1 216 ? -63.779 4.302 86.324 1.00 87.44 216 SER A C 1
ATOM 1756 O O . SER A 1 216 ? -64.389 3.726 87.221 1.00 87.44 216 SER A O 1
ATOM 1758 N N . GLU A 1 217 ? -64.402 4.736 85.223 1.00 87.88 217 GLU A N 1
ATOM 1759 C CA . GLU A 1 217 ? -65.838 4.534 84.962 1.00 87.88 217 GLU A CA 1
ATOM 1760 C C . GLU A 1 217 ? -66.210 3.042 84.941 1.00 87.88 217 GLU A C 1
ATOM 1762 O O . GLU A 1 217 ? -67.167 2.632 85.598 1.00 87.88 217 GLU A O 1
ATOM 1767 N N . TRP A 1 218 ? -65.422 2.212 84.251 1.00 89.25 218 TRP A N 1
ATOM 1768 C CA . TRP A 1 218 ? -65.630 0.761 84.208 1.00 89.25 218 TRP A CA 1
ATOM 1769 C C . TRP A 1 218 ? -65.461 0.086 85.567 1.00 89.25 218 TRP A C 1
ATOM 1771 O O . TRP A 1 218 ? -66.159 -0.882 85.864 1.00 89.25 218 TRP A O 1
ATOM 1781 N N . GLN A 1 219 ? -64.553 0.574 86.412 1.00 86.38 219 GLN A N 1
ATOM 1782 C CA . GLN A 1 219 ? -64.410 0.065 87.776 1.00 86.38 219 GLN A CA 1
ATOM 1783 C C . GLN A 1 219 ? -65.656 0.352 88.619 1.00 86.38 219 GLN A C 1
ATOM 1785 O O . GLN A 1 219 ? -66.115 -0.540 89.333 1.00 86.38 219 GLN A O 1
ATOM 1790 N N . VAL A 1 220 ? -66.231 1.552 88.498 1.00 88.19 220 VAL A N 1
ATOM 1791 C CA . VAL A 1 220 ? -67.480 1.921 89.183 1.00 88.19 220 VAL A CA 1
ATOM 1792 C C . VAL A 1 220 ? -68.650 1.068 88.688 1.00 88.19 220 VAL A C 1
ATOM 1794 O O . VAL A 1 220 ? -69.393 0.516 89.498 1.00 88.19 220 VAL A O 1
ATOM 1797 N N . GLU A 1 221 ? -68.790 0.898 87.372 1.00 87.88 221 GLU A N 1
ATOM 1798 C CA . GLU A 1 221 ? -69.849 0.078 86.767 1.00 87.88 221 GLU A CA 1
ATOM 1799 C C . GLU A 1 221 ? -69.739 -1.394 87.190 1.00 87.88 221 GLU A C 1
ATOM 1801 O O . GLU A 1 221 ? -70.719 -2.011 87.617 1.00 87.88 221 GLU A O 1
ATOM 1806 N N . ARG A 1 222 ? -68.519 -1.943 87.174 1.00 88.88 222 ARG A N 1
ATOM 1807 C CA . ARG A 1 222 ? -68.238 -3.289 87.680 1.00 88.88 222 ARG A CA 1
ATOM 1808 C C . ARG A 1 222 ? -68.608 -3.430 89.157 1.00 88.88 222 ARG A C 1
ATOM 1810 O O . ARG A 1 222 ? -69.177 -4.454 89.527 1.00 88.88 222 ARG A O 1
ATOM 1817 N N . GLN A 1 223 ? -68.291 -2.443 89.996 1.00 88.56 223 GLN A N 1
ATOM 1818 C CA . GLN A 1 223 ? -68.618 -2.492 91.423 1.00 88.56 223 GLN A CA 1
ATOM 1819 C C . GLN A 1 223 ? -70.134 -2.450 91.655 1.00 88.56 223 GLN A C 1
ATOM 1821 O O . GLN A 1 223 ? -70.649 -3.261 92.418 1.00 88.56 223 GLN A O 1
ATOM 1826 N N . SER A 1 224 ? -70.859 -1.602 90.922 1.00 89.81 224 SER A N 1
ATOM 1827 C CA . SER A 1 224 ? -72.325 -1.559 90.966 1.00 89.81 224 SER A CA 1
ATOM 1828 C C . SER A 1 224 ? -72.961 -2.901 90.590 1.00 89.81 224 SER A C 1
ATOM 1830 O O . SER A 1 224 ? -73.930 -3.316 91.220 1.00 89.81 224 SER A O 1
ATOM 1832 N N . LEU A 1 225 ? -72.425 -3.596 89.580 1.00 87.75 225 LEU A N 1
ATOM 1833 C CA . LEU A 1 225 ? -72.901 -4.927 89.184 1.00 87.75 225 LEU A CA 1
ATOM 1834 C C . LEU A 1 225 ? -72.621 -5.989 90.253 1.00 87.75 225 LEU A C 1
ATOM 1836 O O . LEU A 1 225 ? -73.449 -6.873 90.476 1.00 87.75 225 LEU A O 1
ATOM 1840 N N . ILE A 1 226 ? -71.465 -5.911 90.919 1.00 86.06 226 ILE A N 1
ATOM 1841 C CA . ILE A 1 226 ? -71.130 -6.786 92.050 1.00 86.06 226 ILE A CA 1
ATOM 1842 C C . ILE A 1 226 ? -72.117 -6.561 93.200 1.00 86.06 226 ILE A C 1
ATOM 1844 O O . ILE A 1 226 ? -72.626 -7.531 93.762 1.00 86.06 226 ILE A O 1
ATOM 1848 N N . ASP A 1 227 ? -72.419 -5.306 93.523 1.00 86.25 227 ASP A N 1
ATOM 1849 C CA . ASP A 1 227 ? -73.346 -4.955 94.600 1.00 86.25 227 ASP A CA 1
ATOM 1850 C C . ASP A 1 227 ? -74.775 -5.432 94.290 1.00 86.25 227 ASP A C 1
ATOM 1852 O O . ASP A 1 227 ? -75.427 -6.026 95.151 1.00 86.25 227 ASP A O 1
ATOM 1856 N N . ASP A 1 228 ? -75.233 -5.275 93.045 1.00 87.94 228 ASP A N 1
ATOM 1857 C CA . ASP A 1 228 ? -76.528 -5.793 92.590 1.00 87.94 228 ASP A CA 1
ATOM 185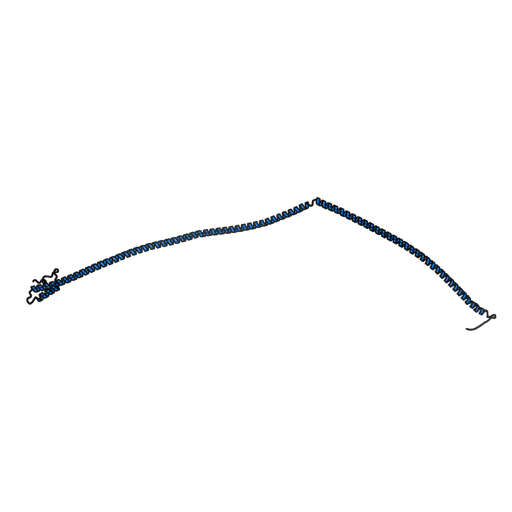8 C C . ASP A 1 228 ? -76.595 -7.330 92.673 1.00 87.94 228 ASP A C 1
ATOM 1860 O O . ASP A 1 228 ? -77.545 -7.901 93.216 1.00 87.94 228 ASP A O 1
ATOM 1864 N N . CYS A 1 229 ? -75.535 -8.026 92.242 1.00 82.62 229 CYS A N 1
ATOM 1865 C CA . CYS A 1 229 ? -75.436 -9.479 92.393 1.00 82.62 229 CYS A CA 1
ATOM 1866 C C . CYS A 1 229 ? -75.489 -9.910 93.866 1.00 82.62 229 CYS A C 1
ATOM 1868 O O . CYS A 1 229 ? -76.190 -10.866 94.204 1.00 82.62 229 CYS A O 1
ATOM 1870 N N . ASN A 1 230 ? -74.789 -9.201 94.753 1.00 85.31 230 ASN A N 1
ATOM 1871 C CA . ASN A 1 230 ? -74.793 -9.489 96.187 1.00 85.31 230 ASN A CA 1
ATOM 1872 C C . ASN A 1 230 ? -76.182 -9.292 96.810 1.00 85.31 230 ASN A C 1
ATOM 1874 O O . ASN A 1 230 ? -76.603 -10.113 97.630 1.00 85.31 230 ASN A O 1
ATOM 1878 N N . ASN A 1 231 ? -76.918 -8.258 96.395 1.00 86.12 231 ASN A N 1
ATOM 1879 C CA . ASN A 1 231 ? -78.293 -8.030 96.838 1.00 86.12 231 ASN A CA 1
ATOM 1880 C C . ASN A 1 231 ? -79.222 -9.162 96.391 1.00 86.12 231 ASN A C 1
ATOM 1882 O O . ASN A 1 231 ? -79.944 -9.717 97.217 1.00 86.12 231 ASN A O 1
ATOM 1886 N N . ARG A 1 232 ? -79.133 -9.595 95.129 1.00 85.94 232 ARG A N 1
ATOM 1887 C CA . ARG A 1 232 ? -79.930 -10.723 94.617 1.00 85.94 232 ARG A CA 1
ATOM 1888 C C . ARG A 1 232 ? -79.608 -12.038 95.326 1.00 85.94 232 ARG A C 1
ATOM 1890 O O . ARG A 1 232 ? -80.507 -12.831 95.593 1.00 85.94 232 ARG A O 1
ATOM 1897 N N . ILE A 1 233 ? -78.339 -12.271 95.673 1.00 82.69 233 ILE A N 1
ATOM 1898 C CA . ILE A 1 233 ? -77.932 -13.429 96.488 1.00 82.69 233 ILE A CA 1
ATOM 1899 C C . ILE A 1 233 ? -78.553 -13.352 97.886 1.00 82.69 233 ILE A C 1
ATOM 1901 O O . ILE A 1 233 ? -79.010 -14.369 98.409 1.00 82.69 233 ILE A O 1
ATOM 1905 N N . LYS A 1 234 ? -78.575 -12.167 98.502 1.00 83.62 234 LYS A N 1
ATOM 1906 C CA . LYS A 1 234 ? -79.192 -11.958 99.815 1.00 83.62 234 LYS A CA 1
ATOM 1907 C C . LYS A 1 234 ? -80.700 -12.217 99.772 1.00 83.62 234 LYS A C 1
ATOM 1909 O O . LYS A 1 234 ? -81.191 -12.994 100.582 1.00 83.62 234 LYS A O 1
ATOM 1914 N N . GLU A 1 235 ? -81.401 -11.663 98.787 1.00 81.56 235 GLU A N 1
ATOM 1915 C CA . GLU A 1 235 ? -82.833 -11.908 98.575 1.00 81.56 235 GLU A CA 1
ATOM 1916 C C . GLU A 1 235 ? -83.138 -13.394 98.360 1.00 81.56 235 GLU A C 1
ATOM 1918 O O . GLU A 1 235 ? -84.069 -13.928 98.960 1.00 81.56 235 GLU A O 1
ATOM 1923 N N . ALA A 1 236 ? -82.330 -14.092 97.554 1.00 75.81 236 ALA A N 1
ATOM 1924 C CA . ALA A 1 236 ? -82.485 -15.527 97.332 1.00 75.81 236 ALA A CA 1
ATOM 1925 C C . ALA A 1 236 ? -82.296 -16.335 98.627 1.00 75.81 236 ALA A C 1
ATOM 1927 O O . ALA A 1 236 ? -83.092 -17.233 98.903 1.00 75.81 236 ALA A O 1
ATOM 1928 N N . LYS A 1 237 ? -81.295 -15.985 99.449 1.00 78.94 237 LYS A N 1
ATOM 1929 C CA . LYS A 1 237 ? -81.075 -16.604 100.766 1.00 78.94 237 LYS A CA 1
ATOM 1930 C C . LYS A 1 237 ? -82.236 -16.358 101.722 1.00 78.94 237 LYS A C 1
ATOM 1932 O O . LYS A 1 237 ? -82.651 -17.284 102.418 1.00 78.94 237 LYS A O 1
ATOM 1937 N N . ASP A 1 238 ? -82.776 -15.145 101.757 1.00 76.94 238 ASP A N 1
ATOM 1938 C CA . ASP A 1 238 ? -83.919 -14.813 102.610 1.00 76.94 238 ASP A CA 1
ATOM 1939 C C . ASP A 1 238 ? -85.175 -15.583 102.163 1.00 76.94 238 ASP A C 1
ATOM 1941 O O . ASP A 1 238 ? -85.916 -16.116 102.992 1.00 76.94 238 ASP A O 1
ATOM 1945 N 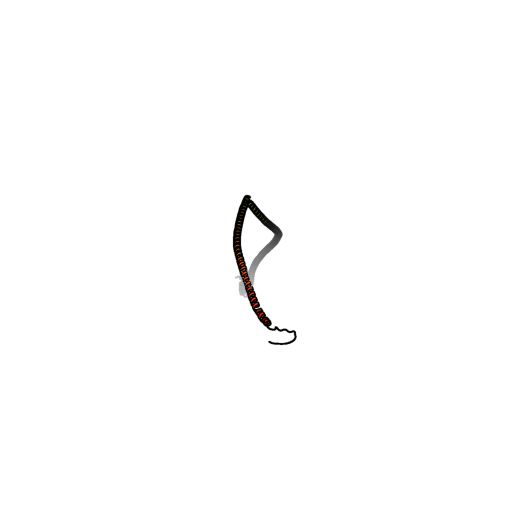N . LEU A 1 239 ? -85.377 -15.734 100.850 1.00 80.31 239 LEU A N 1
ATOM 1946 C CA . LEU A 1 239 ? -86.479 -16.509 100.279 1.00 80.31 239 LEU A CA 1
ATOM 1947 C C . LEU A 1 239 ? -86.358 -18.008 100.592 1.00 80.31 239 LEU A C 1
ATOM 1949 O O . LEU A 1 239 ? -87.345 -18.655 100.939 1.00 80.31 239 LEU A O 1
ATOM 1953 N N . GLU A 1 240 ? -85.150 -18.560 100.490 1.00 77.94 240 GLU A N 1
ATOM 1954 C CA . GLU A 1 240 ? -84.854 -19.955 100.824 1.00 77.94 240 GLU A CA 1
ATOM 1955 C C . GLU A 1 240 ? -85.035 -20.216 102.326 1.00 77.94 240 GLU A C 1
ATOM 1957 O O . GLU A 1 240 ? -85.670 -21.193 102.716 1.00 77.94 240 GLU A O 1
ATOM 1962 N N . THR A 1 241 ? -84.596 -19.285 103.176 1.00 73.88 241 THR A N 1
ATOM 1963 C CA . THR A 1 241 ? -84.794 -19.355 104.633 1.00 73.88 241 THR A CA 1
ATOM 1964 C C . THR A 1 241 ? -86.280 -19.313 105.004 1.00 73.88 241 THR A C 1
ATOM 1966 O O . THR A 1 241 ? -86.719 -20.049 105.890 1.00 73.88 241 THR A O 1
ATOM 1969 N N . ASN A 1 242 ? -87.077 -18.499 104.307 1.00 73.50 242 ASN A N 1
ATOM 1970 C CA . ASN A 1 242 ? -88.526 -18.448 104.505 1.00 73.50 242 ASN A CA 1
ATOM 1971 C C . ASN A 1 242 ? -89.217 -19.736 104.044 1.00 73.50 242 ASN A C 1
ATOM 1973 O O . ASN A 1 242 ? -90.057 -20.251 104.777 1.00 73.50 242 ASN A O 1
ATOM 1977 N N . LYS A 1 243 ? -88.809 -20.317 102.907 1.00 75.94 243 LYS A N 1
ATOM 1978 C CA . LYS A 1 243 ? -89.301 -21.636 102.472 1.00 75.94 243 LYS A CA 1
ATOM 1979 C C . LYS A 1 243 ? -88.985 -22.724 103.493 1.00 75.94 243 LYS A C 1
ATOM 1981 O O . LYS A 1 243 ? -89.882 -23.466 103.877 1.00 75.94 243 LYS A O 1
ATOM 1986 N N . PHE A 1 244 ? -87.747 -22.778 103.991 1.00 70.44 244 PHE A N 1
ATOM 1987 C CA . PHE A 1 244 ? -87.372 -23.722 105.046 1.00 70.44 244 PHE A CA 1
ATOM 1988 C C . PHE A 1 244 ? -88.203 -23.517 106.318 1.00 70.44 244 PHE A C 1
ATOM 1990 O O . PHE A 1 244 ? -88.610 -24.494 106.946 1.00 70.44 244 PHE A O 1
ATOM 1997 N N . ARG A 1 245 ? -88.502 -22.268 106.700 1.00 74.50 245 ARG A N 1
ATOM 1998 C CA . ARG A 1 245 ? -89.364 -21.969 107.853 1.00 74.50 245 ARG A CA 1
ATOM 1999 C C . ARG A 1 245 ? -90.795 -22.475 107.642 1.00 74.50 245 ARG A C 1
ATOM 2001 O O . ARG A 1 245 ? -91.317 -23.137 108.534 1.00 74.50 245 ARG A O 1
ATOM 2008 N N . GLU A 1 246 ? -91.396 -22.216 106.483 1.00 74.06 246 GLU A N 1
ATOM 2009 C CA . GLU A 1 246 ? -92.745 -22.695 106.139 1.00 74.06 246 GLU A CA 1
ATOM 2010 C C . GLU A 1 246 ? -92.822 -24.228 106.128 1.00 74.06 246 GLU A C 1
ATOM 2012 O O . GLU A 1 246 ? -93.759 -24.817 106.668 1.00 74.06 246 GLU A O 1
ATOM 2017 N N . GLU A 1 247 ? -91.811 -24.894 105.568 1.00 73.31 247 GLU A N 1
ATOM 2018 C CA . GLU A 1 247 ? -91.733 -26.356 105.526 1.00 73.31 247 GLU A CA 1
ATOM 2019 C C . GLU A 1 247 ? -91.569 -26.950 106.935 1.00 73.31 247 GLU A C 1
ATOM 2021 O O . GLU A 1 247 ? -92.208 -27.945 107.284 1.00 73.31 247 GLU A O 1
ATOM 2026 N N . THR A 1 248 ? -90.798 -26.277 107.794 1.00 72.00 248 THR A N 1
ATOM 2027 C CA . THR A 1 248 ? -90.648 -26.648 109.207 1.00 72.00 248 THR A CA 1
ATOM 2028 C C . THR A 1 248 ? -91.963 -26.477 109.975 1.00 72.00 248 THR A C 1
ATOM 2030 O O . THR A 1 248 ? -92.340 -27.361 110.743 1.00 72.00 248 THR A O 1
ATOM 2033 N N . GLU A 1 249 ? -92.706 -25.388 109.761 1.00 74.12 249 GLU A N 1
ATOM 2034 C CA . GLU A 1 249 ? -94.030 -25.188 110.374 1.00 74.12 249 GLU A CA 1
ATOM 2035 C C . GLU A 1 249 ? -95.049 -26.233 109.907 1.00 74.12 249 GLU A C 1
ATOM 2037 O O . GLU A 1 249 ? -95.846 -26.732 110.708 1.00 74.12 249 GLU A O 1
ATOM 2042 N N . LYS A 1 250 ? -94.987 -26.626 108.632 1.00 75.88 250 LYS A N 1
ATOM 2043 C CA . LYS A 1 250 ? -95.823 -27.690 108.072 1.00 75.88 250 LYS A CA 1
ATOM 2044 C C . LYS A 1 250 ? -95.540 -29.037 108.744 1.00 75.88 250 LYS A C 1
ATOM 2046 O O . LYS A 1 250 ? -96.468 -29.677 109.234 1.00 75.88 250 LYS A O 1
ATOM 2051 N N . LEU A 1 251 ? -94.264 -29.401 108.887 1.00 72.75 251 LEU A N 1
ATOM 2052 C CA . LEU A 1 251 ? -93.826 -30.617 109.587 1.00 72.75 251 LEU A CA 1
ATOM 2053 C C . LEU A 1 251 ? -94.155 -30.600 111.090 1.00 72.75 251 LEU A C 1
ATOM 2055 O O . LEU A 1 251 ? -94.419 -31.646 111.691 1.00 72.75 251 LEU A O 1
ATOM 2059 N N . VAL A 1 252 ? -94.159 -29.423 111.723 1.00 74.19 252 VAL A N 1
ATOM 2060 C CA . VAL A 1 252 ? -94.593 -29.256 113.120 1.00 74.19 252 VAL A CA 1
ATOM 2061 C C . VAL A 1 252 ? -96.101 -29.480 113.259 1.00 74.19 252 VAL A C 1
ATOM 2063 O O . VAL A 1 252 ? -96.531 -30.133 114.215 1.00 74.19 252 VAL A O 1
ATOM 2066 N N . ASN A 1 253 ? -96.906 -28.998 112.310 1.00 73.38 253 ASN A N 1
ATOM 2067 C CA . ASN A 1 253 ? -98.351 -29.231 112.294 1.00 73.38 253 ASN A CA 1
ATOM 2068 C C . ASN A 1 253 ? -98.697 -30.702 112.011 1.00 73.38 253 ASN A C 1
ATOM 2070 O O . ASN A 1 253 ? -99.511 -31.270 112.740 1.00 73.38 253 ASN A O 1
ATOM 2074 N N . GLU A 1 254 ? -98.011 -31.354 111.070 1.00 71.56 254 GLU A N 1
ATOM 2075 C CA . GLU A 1 254 ? -98.153 -32.799 110.821 1.00 71.56 254 GLU A CA 1
ATOM 2076 C C . GLU A 1 254 ? -97.776 -33.631 112.061 1.00 71.56 254 GLU A C 1
ATOM 2078 O O . GLU A 1 254 ? -98.502 -34.543 112.458 1.00 71.56 254 GLU A O 1
ATOM 2083 N N . ASN A 1 255 ? -96.702 -33.270 112.775 1.00 69.19 255 ASN A N 1
ATOM 2084 C CA . ASN A 1 255 ? -96.361 -33.904 114.056 1.00 69.19 255 ASN A CA 1
ATOM 2085 C C . ASN A 1 255 ? -97.442 -33.712 115.131 1.00 69.19 255 ASN A C 1
ATOM 2087 O O . ASN A 1 255 ? -97.630 -34.567 116.002 1.00 69.19 255 ASN A O 1
ATOM 2091 N N . LYS A 1 256 ? -98.149 -32.580 115.108 1.00 73.50 256 LYS A N 1
ATOM 2092 C CA . LYS A 1 256 ? -99.239 -32.285 116.043 1.00 73.50 256 LYS A CA 1
ATOM 2093 C C . LYS A 1 256 ? -100.474 -33.140 115.743 1.00 73.50 256 LYS A C 1
ATOM 2095 O O . LYS A 1 256 ? -101.104 -33.625 116.683 1.00 73.50 256 LYS A O 1
ATOM 2100 N N . GLU A 1 257 ? -100.777 -33.378 114.468 1.00 68.94 257 GLU A N 1
ATOM 2101 C CA . GLU A 1 257 ? -101.828 -34.307 114.031 1.00 68.94 257 GLU A CA 1
ATOM 2102 C C . GLU A 1 257 ? -101.488 -35.757 114.382 1.00 68.94 257 GLU A C 1
ATOM 2104 O O . GLU A 1 257 ? -102.287 -36.424 115.040 1.00 68.94 257 GLU A O 1
ATOM 2109 N N . LEU A 1 258 ? -100.260 -36.204 114.100 1.00 72.00 258 LEU A N 1
ATOM 2110 C CA . LEU A 1 258 ? -99.793 -37.544 114.474 1.00 72.00 258 LEU A CA 1
ATOM 2111 C C . LEU A 1 258 ? -99.856 -37.784 115.991 1.00 72.00 258 LEU A C 1
ATOM 2113 O O . LEU A 1 258 ? -100.223 -38.872 116.440 1.00 72.00 258 LEU A O 1
ATOM 2117 N N . ARG A 1 259 ? -99.570 -36.765 116.814 1.00 66.25 259 ARG A N 1
ATOM 2118 C CA . ARG A 1 259 ? -99.765 -36.840 118.275 1.00 66.25 259 ARG A CA 1
ATOM 2119 C C . ARG A 1 259 ? -101.235 -36.965 118.678 1.00 66.25 259 ARG A C 1
ATOM 2121 O O . ARG A 1 259 ? -101.528 -37.649 119.659 1.00 66.25 259 ARG A O 1
ATOM 2128 N N . ASN A 1 260 ? -102.155 -36.324 117.960 1.00 68.62 260 ASN A N 1
ATOM 2129 C CA . ASN A 1 260 ? -103.591 -36.452 118.214 1.00 68.62 260 ASN A CA 1
ATOM 2130 C C . ASN A 1 260 ? -104.115 -37.839 117.823 1.00 68.62 260 ASN A C 1
ATOM 2132 O O . ASN A 1 260 ? -104.928 -38.411 118.553 1.00 68.62 260 ASN A O 1
ATOM 2136 N N . ASP A 1 261 ? -103.603 -38.413 116.737 1.00 68.75 261 ASP A N 1
ATOM 2137 C CA . ASP A 1 261 ? -103.955 -39.767 116.314 1.00 68.75 261 ASP A CA 1
ATOM 2138 C C . ASP A 1 261 ? -103.358 -40.836 117.240 1.00 68.75 261 ASP A C 1
ATOM 2140 O O . ASP A 1 261 ? -104.060 -41.771 117.630 1.00 68.75 261 ASP A O 1
ATOM 2144 N N . LEU A 1 262 ? -102.135 -40.641 117.745 1.00 64.06 262 LEU A N 1
ATOM 2145 C CA . LEU A 1 262 ? -101.584 -41.451 118.842 1.00 64.06 262 LEU A CA 1
ATOM 2146 C C . LEU A 1 262 ? -102.454 -41.384 120.106 1.00 64.06 262 LEU A C 1
ATOM 2148 O O . LEU A 1 262 ? -102.655 -42.397 120.776 1.00 64.06 262 LEU A O 1
ATOM 2152 N N . LYS A 1 263 ? -103.030 -40.216 120.417 1.00 65.12 263 LYS A N 1
ATOM 2153 C CA . LYS A 1 263 ? -103.977 -40.049 121.531 1.00 65.12 263 LYS A CA 1
ATOM 2154 C C . LYS A 1 263 ? -105.274 -40.838 121.316 1.00 65.12 263 LYS A C 1
ATOM 2156 O O . LYS A 1 263 ? -105.779 -41.435 122.265 1.00 65.12 263 LYS A O 1
ATOM 2161 N N . LYS A 1 264 ? -105.791 -40.896 120.082 1.00 61.72 264 LYS A N 1
ATOM 2162 C CA . LYS A 1 264 ? -106.953 -41.733 119.726 1.00 61.72 264 LYS A CA 1
ATOM 2163 C C . LYS A 1 264 ? -106.636 -43.224 119.857 1.00 61.72 264 LYS A C 1
ATOM 2165 O O . LYS A 1 264 ? -107.431 -43.958 120.439 1.00 61.72 264 LYS A O 1
ATOM 2170 N N . ILE A 1 265 ? -105.463 -43.665 119.403 1.00 59.94 265 ILE A N 1
ATOM 2171 C CA . ILE A 1 265 ? -105.021 -45.063 119.532 1.00 59.94 265 ILE A CA 1
ATOM 2172 C C . ILE A 1 265 ? -104.867 -45.454 121.010 1.00 59.94 265 ILE A C 1
ATOM 2174 O O . ILE A 1 265 ? -105.308 -46.531 121.410 1.00 59.94 265 ILE A O 1
ATOM 2178 N N . ASN A 1 266 ? -104.339 -44.561 121.853 1.00 54.62 266 ASN A N 1
ATOM 2179 C CA . ASN A 1 266 ? -104.190 -44.831 123.284 1.00 54.62 266 ASN A CA 1
ATOM 2180 C C . ASN A 1 266 ? -105.551 -44.960 124.001 1.00 54.62 266 ASN A C 1
ATOM 2182 O O . ASN A 1 266 ? -105.743 -45.882 124.788 1.00 54.62 266 ASN A O 1
ATOM 2186 N N . ASN A 1 267 ? -106.542 -44.139 123.634 1.00 57.62 267 ASN A N 1
ATOM 2187 C CA . ASN A 1 267 ? -107.918 -44.270 124.137 1.00 57.62 267 ASN A CA 1
ATOM 2188 C C . ASN A 1 267 ? -108.616 -45.559 123.655 1.00 57.62 267 ASN A C 1
ATOM 2190 O O . ASN A 1 267 ? -109.485 -46.093 124.343 1.00 57.62 267 ASN A O 1
ATOM 2194 N N . THR A 1 268 ? -108.216 -46.091 122.496 1.00 58.31 268 THR A N 1
ATOM 2195 C CA . THR A 1 268 ? -108.741 -47.356 121.953 1.00 58.31 268 THR A CA 1
ATOM 2196 C C . THR A 1 268 ? -108.121 -48.568 122.670 1.00 58.31 268 THR A C 1
ATOM 2198 O O . THR A 1 268 ? -108.816 -49.538 122.973 1.00 58.31 268 THR A O 1
ATOM 2201 N N . ASN A 1 269 ? -106.842 -48.479 123.055 1.00 53.16 269 ASN A N 1
ATOM 2202 C CA . ASN A 1 269 ? -106.161 -49.479 123.887 1.00 53.16 269 ASN A CA 1
ATOM 2203 C C . ASN A 1 269 ? -106.674 -49.517 125.339 1.00 53.16 269 ASN A C 1
ATOM 2205 O O . ASN A 1 269 ? -106.720 -50.591 125.944 1.00 53.16 269 ASN A O 1
ATOM 2209 N N . GLU A 1 270 ? -107.118 -48.383 125.890 1.00 55.34 270 GLU A N 1
ATOM 2210 C CA . GLU A 1 270 ? -107.798 -48.318 127.193 1.00 55.34 270 GLU A CA 1
ATOM 2211 C C . GLU A 1 270 ? -109.138 -49.089 127.161 1.00 55.34 270 GLU A C 1
ATOM 2213 O O . GLU A 1 270 ? -109.453 -49.851 128.077 1.00 55.34 270 GLU A O 1
ATOM 2218 N N . HIS A 1 271 ? -109.892 -48.984 126.058 1.00 56.06 271 HIS A N 1
ATOM 2219 C CA . HIS A 1 271 ? -111.136 -49.736 125.847 1.00 56.06 271 HIS A CA 1
ATOM 2220 C C . HIS A 1 271 ? -110.907 -51.246 125.662 1.00 56.06 271 HIS A C 1
ATOM 2222 O O . HIS A 1 271 ? -111.679 -52.053 126.191 1.00 56.06 271 HIS A O 1
ATOM 2228 N N . SER A 1 272 ? -109.814 -51.639 124.998 1.00 56.19 272 SER A N 1
ATOM 2229 C CA . SER A 1 272 ? -109.401 -53.045 124.888 1.00 56.19 272 SER A CA 1
ATOM 2230 C C . SER A 1 272 ? -109.019 -53.653 126.242 1.00 56.19 272 SER A C 1
ATOM 2232 O O . SER A 1 272 ? -109.441 -54.769 126.535 1.00 56.19 272 SER A O 1
ATOM 2234 N N . ARG A 1 273 ? -108.323 -52.915 127.123 1.00 56.97 273 ARG A N 1
ATOM 2235 C CA . ARG A 1 273 ? -107.981 -53.388 128.483 1.00 56.97 273 ARG A CA 1
ATOM 2236 C C . ARG A 1 273 ? -109.201 -53.550 129.397 1.00 56.97 273 ARG A C 1
ATOM 2238 O O . ARG A 1 273 ? -109.209 -54.435 130.251 1.00 56.97 273 ARG A O 1
ATOM 2245 N N . ILE A 1 274 ? -110.245 -52.740 129.210 1.00 58.84 274 ILE A N 1
ATOM 2246 C CA . ILE A 1 274 ? -111.516 -52.862 129.948 1.00 58.84 274 ILE A CA 1
ATOM 2247 C C . ILE A 1 274 ? -112.318 -54.088 129.469 1.00 58.84 274 ILE A C 1
ATOM 2249 O O . ILE A 1 274 ? -112.858 -54.825 130.295 1.00 58.84 274 ILE A O 1
ATOM 2253 N N . CYS A 1 275 ? -112.333 -54.374 128.161 1.00 54.66 275 CYS A N 1
ATOM 2254 C CA . CYS A 1 275 ? -112.959 -55.590 127.621 1.00 54.66 275 CYS A CA 1
ATOM 2255 C C . CYS A 1 275 ? -112.220 -56.870 128.047 1.00 54.66 275 CYS A C 1
ATOM 2257 O O . CYS A 1 275 ? -112.856 -57.866 128.387 1.00 54.66 275 CYS A O 1
ATOM 2259 N N . GLU A 1 276 ? -110.887 -56.833 128.108 1.00 55.31 276 GLU A N 1
ATOM 2260 C CA . GLU A 1 276 ? -110.058 -57.967 128.535 1.00 55.31 276 GLU A CA 1
ATOM 2261 C C . GLU A 1 276 ? -110.217 -58.284 130.037 1.00 55.31 276 GLU A C 1
ATOM 2263 O O . GLU A 1 276 ? -110.173 -59.448 130.446 1.00 55.31 276 GLU A O 1
ATOM 2268 N N . LYS A 1 277 ? -110.476 -57.262 130.867 1.00 62.16 277 LYS A N 1
ATOM 2269 C CA . LYS A 1 277 ? -110.768 -57.418 132.301 1.00 62.16 277 LYS A CA 1
ATOM 2270 C C . LYS A 1 277 ? -112.157 -58.028 132.551 1.00 62.16 277 LYS A C 1
ATOM 2272 O O . LYS A 1 277 ? -112.272 -58.931 133.376 1.00 62.16 277 LYS A O 1
ATOM 2277 N N . ASN A 1 278 ? -113.174 -57.621 131.786 1.00 58.88 278 ASN A N 1
ATOM 2278 C CA . ASN A 1 278 ? -114.530 -58.187 131.874 1.00 58.88 278 ASN A CA 1
ATOM 2279 C C . ASN A 1 278 ? -114.604 -59.647 131.389 1.00 58.88 278 ASN A C 1
ATOM 2281 O O . ASN A 1 278 ? -115.326 -60.453 131.975 1.00 58.88 278 ASN A O 1
ATOM 2285 N N . LEU A 1 279 ? -113.821 -60.020 130.370 1.00 60.03 279 LEU A N 1
ATOM 2286 C CA . LEU A 1 279 ? -113.722 -61.406 129.892 1.00 60.03 279 LEU A CA 1
ATOM 2287 C C . LEU A 1 279 ? -113.013 -62.330 130.896 1.00 60.03 279 LEU A C 1
ATOM 2289 O O . LEU A 1 279 ? -113.447 -63.465 131.087 1.00 60.03 279 LEU A O 1
ATOM 2293 N N . LYS A 1 280 ? -111.979 -61.844 131.600 1.00 61.38 280 LYS A N 1
ATOM 2294 C CA . LYS A 1 280 ? -111.316 -62.602 132.679 1.00 61.38 280 LYS A CA 1
ATOM 2295 C C . LYS A 1 280 ? -112.196 -62.773 133.923 1.00 61.38 280 LYS A C 1
ATOM 2297 O O . LYS A 1 280 ? -112.138 -63.823 134.558 1.00 61.38 280 LYS A O 1
ATOM 2302 N N . GLU A 1 281 ? -113.044 -61.797 134.252 1.00 63.34 281 GLU A N 1
ATOM 2303 C CA . GLU A 1 281 ? -114.013 -61.929 135.352 1.00 63.34 281 GLU A CA 1
ATOM 2304 C C . GLU A 1 281 ? -115.161 -62.896 135.031 1.00 63.34 281 GLU A C 1
ATOM 2306 O O . GLU A 1 281 ? -115.583 -63.641 135.917 1.00 63.34 281 GLU A O 1
ATOM 2311 N N . GLN A 1 282 ? -115.641 -62.949 133.783 1.00 59.94 282 GLN A N 1
ATOM 2312 C CA . GLN A 1 282 ? -116.654 -63.935 133.385 1.00 59.94 282 GLN A CA 1
ATOM 2313 C C . GLN A 1 282 ? -116.096 -65.362 133.319 1.00 59.94 282 GLN A C 1
ATOM 2315 O O . GLN A 1 282 ? -116.765 -66.288 133.773 1.00 59.94 282 GLN A O 1
ATOM 2320 N N . LEU A 1 283 ? -114.853 -65.547 132.856 1.00 61.19 283 LEU A N 1
ATOM 2321 C CA . LEU A 1 283 ? -114.199 -66.862 132.876 1.00 61.19 283 LEU A CA 1
ATOM 2322 C C . LEU A 1 283 ? -113.997 -67.394 134.304 1.00 61.19 283 LEU A C 1
ATOM 2324 O O . LEU A 1 283 ? -114.196 -68.581 134.547 1.00 61.19 283 LEU A O 1
ATOM 2328 N N . SER A 1 284 ? -113.659 -66.514 135.253 1.00 65.31 284 SER A N 1
ATOM 2329 C CA . SER A 1 284 ? -113.477 -66.873 136.665 1.00 65.31 284 SER A CA 1
ATOM 2330 C C . SER A 1 284 ? -114.794 -67.279 137.347 1.00 65.31 284 SER A C 1
ATOM 2332 O O . SER A 1 284 ? -114.814 -68.228 138.128 1.00 65.31 284 SER A O 1
ATOM 2334 N N . ARG A 1 285 ? -115.925 -66.641 137.001 1.00 64.19 285 ARG A N 1
ATOM 2335 C CA . ARG A 1 285 ? -117.257 -67.035 137.511 1.00 64.19 285 ARG A CA 1
ATOM 2336 C C . ARG A 1 285 ? -117.706 -68.394 136.974 1.00 64.19 285 ARG A C 1
ATOM 2338 O O . ARG A 1 285 ? -118.153 -69.224 137.754 1.00 64.19 285 ARG A O 1
ATOM 2345 N N . VAL A 1 286 ? -117.497 -68.650 135.682 1.00 63.22 286 VAL A N 1
ATOM 2346 C CA . VAL A 1 286 ? -117.848 -69.935 135.053 1.00 63.22 286 VAL A CA 1
ATOM 2347 C C . VAL A 1 286 ? -116.947 -71.071 135.548 1.00 63.22 286 VAL A C 1
ATOM 2349 O O . VAL A 1 286 ? -117.427 -72.179 135.753 1.00 63.22 286 VAL A O 1
ATOM 2352 N N . GLN A 1 287 ? -115.656 -70.824 135.798 1.00 60.91 287 GLN A N 1
ATOM 2353 C CA . GLN A 1 287 ? -114.773 -71.833 136.400 1.00 60.91 287 GLN A CA 1
ATOM 2354 C C . GLN A 1 287 ? -115.171 -72.164 137.842 1.00 60.91 287 GLN A C 1
ATOM 2356 O O . GLN A 1 287 ? -115.159 -73.334 138.214 1.00 60.91 287 GLN A O 1
ATOM 2361 N N . LYS A 1 288 ? -115.600 -71.165 138.621 1.00 67.44 288 LYS A N 1
ATOM 2362 C CA . LYS A 1 288 ? -116.038 -71.357 140.006 1.00 67.44 288 LYS A CA 1
ATOM 2363 C C . LYS A 1 288 ? -117.370 -72.113 140.111 1.00 67.44 288 LYS A C 1
ATOM 2365 O O . LYS A 1 288 ? -117.476 -73.025 140.921 1.00 67.44 288 LYS A O 1
ATOM 2370 N N . GLU A 1 289 ? -118.336 -71.824 139.236 1.00 62.41 289 GLU A N 1
ATOM 2371 C CA . GLU A 1 289 ? -119.605 -72.573 139.156 1.00 62.41 289 GLU A CA 1
ATOM 2372 C C . GLU A 1 289 ? -119.398 -74.023 138.684 1.00 62.41 289 GLU A C 1
ATOM 2374 O O . GLU A 1 289 ? -120.070 -74.940 139.153 1.00 62.41 289 GLU A O 1
ATOM 2379 N N . ASN A 1 290 ? -118.432 -74.266 137.793 1.00 60.06 290 ASN A N 1
ATOM 2380 C CA . ASN A 1 290 ? -118.132 -75.612 137.297 1.00 60.06 290 ASN A CA 1
ATOM 2381 C C . ASN A 1 290 ? -117.348 -76.452 138.327 1.00 60.06 290 ASN A C 1
ATOM 2383 O O . ASN A 1 290 ? -117.516 -77.670 138.399 1.00 60.06 290 ASN A O 1
ATOM 2387 N N . GLU A 1 291 ? -116.520 -75.816 139.161 1.00 66.69 291 GLU A N 1
ATOM 2388 C CA . GLU A 1 291 ? -115.883 -76.461 140.315 1.00 66.69 291 GLU A CA 1
ATOM 2389 C C . GLU A 1 291 ? -116.891 -76.751 141.437 1.00 66.69 291 GLU A C 1
ATOM 2391 O O . GLU A 1 291 ? -116.842 -77.839 142.011 1.00 66.69 291 GLU A O 1
ATOM 2396 N N . GLU A 1 292 ? -117.847 -75.855 141.706 1.00 64.19 292 GLU A N 1
ATOM 2397 C CA . GLU A 1 292 ? -118.918 -76.069 142.694 1.00 64.19 292 GLU A CA 1
ATOM 2398 C C . GLU A 1 292 ? -119.870 -77.202 142.267 1.00 64.19 292 GLU A C 1
ATOM 2400 O O . GLU A 1 292 ? -120.088 -78.133 143.043 1.00 64.19 292 GLU A O 1
ATOM 2405 N N . LEU A 1 293 ? -120.311 -77.236 141.004 1.00 64.19 293 LEU A N 1
ATOM 2406 C CA . LEU A 1 293 ? -121.150 -78.322 140.472 1.00 64.19 293 LEU A CA 1
ATOM 2407 C C . LEU A 1 293 ? -120.407 -79.666 140.383 1.00 64.19 293 LEU A C 1
ATOM 2409 O O . LEU A 1 293 ? -120.991 -80.720 140.633 1.00 64.19 293 LEU A O 1
ATOM 2413 N N . SER A 1 294 ? -119.106 -79.660 140.074 1.00 60.69 294 SER A N 1
ATOM 2414 C CA . SER A 1 294 ? -118.265 -80.870 140.080 1.00 60.69 294 SER A CA 1
ATOM 2415 C C . SER A 1 294 ? -118.019 -81.400 141.500 1.00 60.69 294 SER A C 1
ATOM 2417 O O . SER A 1 294 ? -117.917 -82.614 141.711 1.00 60.69 294 SER A O 1
ATOM 2419 N N . SER A 1 295 ? -117.968 -80.504 142.489 1.00 63.50 295 SER A N 1
ATOM 2420 C CA . SER A 1 295 ? -117.835 -80.844 143.908 1.00 63.50 295 SER A CA 1
ATOM 2421 C C . SER A 1 295 ? -119.134 -81.414 144.473 1.00 63.50 295 SER A C 1
ATOM 2423 O O . SER A 1 295 ? -119.100 -82.469 145.107 1.00 63.50 295 SER A O 1
ATOM 2425 N N . GLU A 1 296 ? -120.279 -80.791 144.181 1.00 61.72 296 GLU A N 1
ATOM 2426 C CA . GLU A 1 296 ? -121.598 -81.302 144.572 1.00 61.72 296 GLU A CA 1
ATOM 2427 C C . GLU A 1 296 ? -121.878 -82.662 143.928 1.00 61.72 296 GLU A C 1
ATOM 2429 O O . GLU A 1 296 ? -122.222 -83.608 144.633 1.00 61.72 296 GLU A O 1
ATOM 2434 N N . LEU A 1 297 ? -121.593 -82.829 142.631 1.00 61.12 297 LEU A N 1
ATOM 2435 C CA . LEU A 1 297 ? -121.766 -84.111 141.943 1.00 61.12 297 LEU A CA 1
ATOM 2436 C C . LEU A 1 297 ? -120.858 -85.210 142.527 1.00 61.12 297 LEU A C 1
ATOM 2438 O O . LEU A 1 297 ? -121.283 -86.359 142.657 1.00 61.12 297 LEU A O 1
ATOM 2442 N N . LYS A 1 298 ? -119.622 -84.883 142.935 1.00 62.16 298 LYS A N 1
ATOM 2443 C CA . LYS A 1 298 ? -118.721 -85.830 143.618 1.00 62.16 298 LYS A CA 1
ATOM 2444 C C . LYS A 1 298 ? -119.208 -86.214 145.012 1.00 62.16 298 LYS A C 1
ATOM 2446 O O . LYS A 1 298 ? -119.086 -87.384 145.373 1.00 62.16 298 LYS A O 1
ATOM 2451 N N . VAL A 1 299 ? -119.768 -85.280 145.780 1.00 66.06 299 VAL A N 1
ATOM 2452 C CA . VAL A 1 299 ? -120.289 -85.576 147.122 1.00 66.06 299 VAL A CA 1
ATOM 2453 C C . VAL A 1 299 ? -121.567 -86.408 147.032 1.00 66.06 299 VAL A C 1
ATOM 2455 O O . VAL A 1 299 ? -121.648 -87.429 147.707 1.00 66.06 299 VAL A O 1
ATOM 2458 N N . THR A 1 300 ? -122.497 -86.096 146.124 1.00 59.97 300 THR A N 1
ATOM 2459 C CA . THR A 1 300 ? -123.719 -86.902 145.932 1.00 59.97 300 THR A CA 1
ATOM 2460 C C . THR A 1 300 ? -123.412 -88.306 145.391 1.00 59.97 300 THR A C 1
ATOM 2462 O O . THR A 1 300 ? -124.111 -89.271 145.709 1.00 59.97 300 THR A O 1
ATOM 2465 N N . ILE A 1 301 ? -122.342 -88.468 144.601 1.00 61.59 301 ILE A N 1
ATOM 2466 C CA . ILE A 1 301 ? -121.849 -89.785 144.165 1.00 61.59 301 ILE A CA 1
ATOM 2467 C C . ILE A 1 301 ? -121.196 -90.551 145.329 1.00 61.59 301 ILE A C 1
ATOM 2469 O O . ILE A 1 301 ? -121.405 -91.760 145.437 1.00 61.59 301 ILE A O 1
ATOM 2473 N N . GLU A 1 302 ? -120.448 -89.893 146.220 1.00 61.34 302 GLU A N 1
ATOM 2474 C CA . GLU A 1 302 ? -119.863 -90.533 147.410 1.00 61.34 302 GLU A CA 1
ATOM 2475 C C . GLU A 1 302 ? -120.901 -90.856 148.499 1.00 61.34 302 GLU A C 1
ATOM 2477 O O . GLU A 1 302 ? -120.833 -91.924 149.107 1.00 61.34 302 GLU A O 1
ATOM 2482 N N . GLU A 1 303 ? -121.925 -90.022 148.695 1.00 59.28 303 GLU A N 1
ATOM 2483 C CA . GLU A 1 303 ? -123.062 -90.321 149.577 1.00 59.28 303 GLU A CA 1
ATOM 2484 C C . GLU A 1 303 ? -123.876 -91.510 149.060 1.00 59.28 303 GLU A C 1
ATOM 2486 O O . GLU A 1 303 ? -124.205 -92.416 149.827 1.00 59.28 303 GLU A O 1
ATOM 2491 N N . ASN A 1 304 ? -124.112 -91.597 147.748 1.00 56.75 304 ASN A N 1
ATOM 2492 C CA . ASN A 1 304 ? -124.794 -92.750 147.158 1.00 56.75 304 ASN A CA 1
ATOM 2493 C C . ASN A 1 304 ? -123.923 -94.017 147.128 1.00 56.75 304 ASN A C 1
ATOM 2495 O O . ASN A 1 304 ? -124.454 -95.122 147.254 1.00 56.75 304 ASN A O 1
ATOM 2499 N N . LYS A 1 305 ? -122.589 -93.899 147.042 1.00 62.19 305 LYS A N 1
ATOM 2500 C CA . LYS A 1 305 ? -121.669 -95.039 147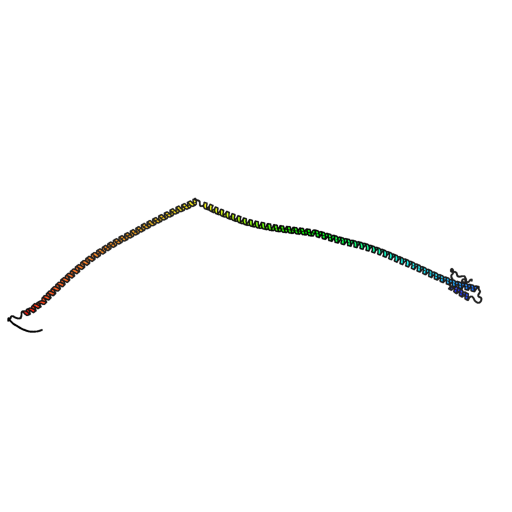.203 1.00 62.19 305 LYS A CA 1
ATOM 2501 C C . LYS A 1 305 ? -121.560 -95.511 148.655 1.00 62.19 305 LYS A C 1
ATOM 2503 O O . LYS A 1 305 ? -121.532 -96.720 148.864 1.00 62.19 305 LYS A O 1
ATOM 2508 N N . ARG A 1 306 ? -121.568 -94.623 149.657 1.00 56.78 306 ARG A N 1
ATOM 2509 C CA . ARG A 1 306 ? -121.583 -95.004 151.089 1.00 56.78 306 ARG A CA 1
ATOM 2510 C C . ARG A 1 306 ? -122.908 -95.629 151.516 1.00 56.78 306 ARG A C 1
ATOM 2512 O O . ARG A 1 306 ? -122.902 -96.649 152.210 1.00 56.78 306 ARG A O 1
ATOM 2519 N N . ASN A 1 307 ? -124.025 -95.080 151.041 1.00 58.69 307 ASN A N 1
ATOM 2520 C CA . ASN A 1 307 ? -125.350 -95.655 151.268 1.00 58.69 307 ASN A CA 1
ATOM 2521 C C . ASN A 1 307 ? -125.471 -97.038 150.608 1.00 58.69 307 ASN A C 1
ATOM 2523 O O . ASN A 1 307 ? -126.046 -97.941 151.204 1.00 58.69 307 ASN A O 1
ATOM 2527 N N . LYS A 1 308 ? -124.835 -97.259 149.448 1.00 56.25 308 LYS A N 1
ATOM 2528 C CA . LYS A 1 308 ? -124.766 -98.577 148.795 1.00 56.25 308 LYS A CA 1
ATOM 2529 C C . LYS A 1 308 ? -123.792 -99.556 149.478 1.00 56.25 308 LYS A C 1
ATOM 2531 O O . LYS A 1 308 ? -124.132 -100.723 149.627 1.00 56.25 308 LYS A O 1
ATOM 2536 N N . PHE A 1 309 ? -122.628 -99.094 149.946 1.00 54.72 309 PHE A N 1
ATOM 2537 C CA . PHE A 1 309 ? -121.570 -99.940 150.527 1.00 54.72 309 PHE A CA 1
ATOM 2538 C C . PHE A 1 309 ? -121.930 -100.589 151.866 1.00 54.72 309 PHE A C 1
ATOM 2540 O O . PHE A 1 309 ? -121.377 -101.624 152.224 1.00 54.72 309 PHE A O 1
ATOM 2547 N N . THR A 1 310 ? -122.829 -100.008 152.650 1.00 50.62 310 THR A N 1
ATOM 2548 C CA . THR A 1 310 ? -122.959 -100.459 154.047 1.00 50.62 310 THR A CA 1
ATOM 2549 C C . THR A 1 310 ? -124.381 -100.754 154.484 1.00 50.62 310 THR A C 1
ATOM 2551 O O . THR A 1 310 ? -124.536 -101.454 155.476 1.00 50.62 310 THR A O 1
ATOM 2554 N N . LEU A 1 311 ? -125.377 -100.464 153.639 1.00 57.12 311 LEU A N 1
ATOM 2555 C CA . LEU A 1 311 ? -126.528 -101.362 153.495 1.00 57.12 311 LEU A CA 1
ATOM 2556 C C . LEU A 1 311 ? -126.060 -102.801 153.168 1.00 57.12 311 LEU A C 1
ATOM 2558 O O . LEU A 1 311 ? -126.644 -103.749 153.681 1.00 57.12 311 LEU A O 1
ATOM 2562 N N . GLU A 1 312 ? -124.939 -102.992 152.455 1.00 54.66 312 GLU A N 1
ATOM 2563 C CA . GLU A 1 312 ? -124.308 -104.315 152.273 1.00 54.66 312 GLU A CA 1
ATOM 2564 C C . GLU A 1 312 ? -123.622 -104.870 153.547 1.00 54.66 312 GLU A C 1
ATOM 2566 O O . GLU A 1 312 ? -123.621 -106.084 153.744 1.00 54.66 312 GLU A O 1
ATOM 2571 N N . GLN A 1 313 ? -123.114 -104.045 154.478 1.00 54.19 313 GLN A N 1
ATOM 2572 C CA . GLN A 1 313 ? -122.632 -104.535 155.790 1.00 54.19 313 GLN A CA 1
ATOM 2573 C C . GLN A 1 313 ? -123.754 -104.771 156.802 1.00 54.19 313 GLN A C 1
ATOM 2575 O O . GLN A 1 313 ? -123.647 -105.686 157.622 1.00 54.19 313 GLN A O 1
ATOM 2580 N N . SER A 1 314 ? -124.845 -104.009 156.719 1.00 55.22 314 SER A N 1
ATOM 2581 C CA . SER A 1 314 ? -126.094 -104.335 157.403 1.00 55.22 314 SER A CA 1
ATOM 2582 C C . SER A 1 314 ? -126.597 -105.708 156.948 1.00 55.22 314 SER A C 1
ATOM 2584 O O . SER A 1 314 ? -126.949 -106.518 157.796 1.00 55.22 314 SER A O 1
ATOM 2586 N N . TYR A 1 315 ? -126.501 -106.042 155.655 1.00 54.47 315 TYR A N 1
ATOM 2587 C CA . TYR A 1 315 ? -126.870 -107.371 155.151 1.00 54.47 315 TYR A CA 1
ATOM 2588 C C . TYR A 1 315 ? -125.855 -108.486 155.488 1.00 54.47 315 TYR A C 1
ATOM 2590 O O . TYR A 1 315 ? -126.282 -109.605 155.754 1.00 54.47 315 TYR A O 1
ATOM 2598 N N . LYS A 1 316 ? -124.545 -108.202 155.604 1.00 52.03 316 LYS A N 1
ATOM 2599 C CA . LYS A 1 316 ? -123.522 -109.213 155.973 1.00 52.03 316 LYS A CA 1
ATOM 2600 C C . LYS A 1 316 ? -123.321 -109.463 157.479 1.00 52.03 316 LYS A C 1
ATOM 2602 O O . LYS A 1 316 ? -122.738 -110.481 157.838 1.00 52.03 316 LYS A O 1
ATOM 2607 N N . LYS A 1 317 ? -123.764 -108.580 158.389 1.00 45.94 317 LYS A N 1
ATOM 2608 C CA . LYS A 1 317 ? -123.687 -108.818 159.855 1.00 45.94 317 LYS A CA 1
ATOM 2609 C C . LYS A 1 317 ? -125.040 -109.100 160.512 1.00 45.94 317 LYS A C 1
ATOM 2611 O O . LYS A 1 317 ? -125.061 -109.718 161.572 1.00 45.94 317 LYS A O 1
ATOM 2616 N N . ILE A 1 318 ? -126.156 -108.792 159.851 1.00 53.31 318 ILE A N 1
ATOM 2617 C CA . ILE A 1 318 ? -127.445 -109.437 160.154 1.00 53.31 318 ILE A CA 1
ATOM 2618 C C . ILE A 1 318 ? -127.386 -110.942 159.804 1.00 53.31 318 ILE A C 1
ATOM 2620 O O . ILE A 1 318 ? -128.020 -111.745 160.478 1.00 53.31 318 ILE A O 1
ATOM 2624 N N . GLU A 1 319 ? -126.490 -111.367 158.905 1.00 47.59 319 GLU A N 1
ATOM 2625 C CA . GLU A 1 319 ? -126.113 -112.785 158.746 1.00 47.59 319 GLU A CA 1
ATOM 2626 C C . GLU A 1 319 ? -125.310 -113.353 159.952 1.00 47.59 319 GLU A C 1
ATOM 2628 O O . GLU A 1 319 ? -125.274 -114.563 160.152 1.00 47.59 319 GLU A O 1
ATOM 2633 N N . MET A 1 320 ? -124.743 -112.506 160.834 1.00 38.22 320 MET A N 1
ATOM 2634 C CA . MET A 1 320 ? -124.128 -112.905 162.123 1.00 38.22 320 MET A CA 1
ATOM 2635 C C . MET A 1 320 ? -125.035 -112.695 163.348 1.00 38.22 320 MET A C 1
ATOM 2637 O O . MET A 1 320 ? -124.643 -113.047 164.458 1.00 38.22 320 MET A O 1
ATOM 2641 N N . LEU A 1 321 ? -126.256 -112.180 163.178 1.00 44.47 321 LEU A N 1
ATOM 2642 C CA . LEU A 1 321 ? -127.265 -112.198 164.243 1.00 44.47 321 LEU A CA 1
ATOM 2643 C C . LEU A 1 321 ? -127.835 -113.604 164.503 1.00 44.47 321 LEU A C 1
ATOM 2645 O O . LEU A 1 321 ? -128.601 -113.761 165.445 1.00 44.47 321 LEU A O 1
ATOM 2649 N N . ASN A 1 322 ? -127.483 -114.624 163.713 1.00 41.62 322 ASN A N 1
ATOM 2650 C CA . ASN A 1 322 ? -128.338 -115.806 163.594 1.00 41.62 322 ASN A CA 1
ATOM 2651 C C . ASN A 1 322 ? -127.705 -117.177 163.881 1.00 41.62 322 ASN A C 1
ATOM 2653 O O . ASN A 1 322 ? -128.316 -118.178 163.534 1.00 41.62 322 ASN A O 1
ATOM 2657 N N . ASN A 1 323 ? -126.559 -117.257 164.578 1.00 29.23 323 ASN A N 1
ATOM 2658 C CA . ASN A 1 323 ? -126.043 -118.535 165.099 1.00 29.23 323 ASN A CA 1
ATOM 2659 C C . ASN A 1 323 ? -125.469 -118.421 166.535 1.00 29.23 323 ASN A C 1
ATOM 2661 O O . ASN A 1 323 ? -124.322 -118.022 166.717 1.00 29.23 323 ASN A O 1
ATOM 2665 N N . HIS A 1 324 ? -126.285 -118.867 167.506 1.00 31.27 324 HIS A N 1
ATOM 2666 C CA . HIS A 1 324 ? -125.969 -119.407 168.850 1.00 31.27 324 HIS A CA 1
ATOM 2667 C C . HIS A 1 324 ? -125.502 -118.430 169.959 1.00 31.27 324 HIS A C 1
ATOM 2669 O O . HIS A 1 324 ? -124.442 -117.830 169.857 1.00 31.27 324 HIS A O 1
ATOM 2675 N N . ILE A 1 325 ? -126.154 -118.239 171.122 1.00 36.94 325 ILE A N 1
ATOM 2676 C CA . ILE A 1 325 ? -127.076 -119.085 171.921 1.00 36.94 325 ILE A CA 1
ATOM 2677 C C . ILE A 1 325 ? -126.887 -120.579 171.657 1.00 36.94 325 ILE A C 1
ATOM 2679 O O . ILE A 1 325 ? -127.688 -121.212 170.983 1.00 36.94 325 ILE A O 1
ATOM 2683 N N . ASP A 1 326 ? -125.733 -121.096 172.066 1.00 33.53 326 ASP A N 1
ATOM 2684 C CA . ASP A 1 326 ? -125.689 -122.042 173.176 1.00 33.53 326 ASP A CA 1
ATOM 2685 C C . ASP A 1 326 ? -124.241 -122.267 173.628 1.00 33.53 326 ASP A C 1
ATOM 2687 O O . ASP A 1 326 ? -123.332 -122.559 172.853 1.00 33.53 326 ASP A O 1
ATOM 2691 N N . SER A 1 327 ? -124.043 -122.094 174.933 1.00 44.94 327 SER A N 1
ATOM 2692 C CA . SER A 1 327 ? -122.901 -122.621 175.684 1.00 44.94 327 SER A CA 1
ATOM 2693 C C . SER A 1 327 ? -122.852 -124.141 175.454 1.00 44.94 327 SER A C 1
ATOM 2695 O O . SER A 1 327 ? -123.907 -124.770 175.534 1.00 44.94 327 SER A O 1
ATOM 2697 N N . PRO A 1 328 ? -121.690 -124.776 175.208 1.00 44.44 328 PRO A N 1
ATOM 2698 C CA . PRO A 1 328 ? -120.706 -124.915 176.275 1.00 44.44 328 PRO A CA 1
ATOM 2699 C C . PRO A 1 328 ? -119.252 -124.866 175.790 1.00 44.44 328 PRO A C 1
ATOM 2701 O O . PRO A 1 328 ? -118.939 -124.960 174.610 1.00 44.44 328 PRO A O 1
ATOM 2704 N N . ARG A 1 329 ? -118.319 -124.744 176.735 1.00 41.22 329 ARG A N 1
ATOM 2705 C CA . ARG A 1 329 ? -116.901 -125.100 176.542 1.00 41.22 329 ARG A CA 1
ATOM 2706 C C . ARG A 1 329 ? -116.687 -126.204 175.468 1.00 41.22 329 ARG A C 1
ATOM 2708 O O . ARG A 1 329 ? -117.126 -127.325 175.695 1.00 41.22 329 ARG A O 1
ATOM 2715 N N . GLY A 1 330 ? -115.870 -125.947 174.430 1.00 40.12 330 GLY A N 1
ATOM 2716 C CA . GLY A 1 330 ? -114.984 -126.969 173.822 1.00 40.12 330 GLY A CA 1
ATOM 2717 C C . GLY A 1 330 ? -114.997 -127.228 172.291 1.00 40.12 330 GLY A C 1
ATOM 2718 O O . GLY A 1 330 ? -116.003 -127.630 171.739 1.00 40.12 330 GLY A O 1
ATOM 2719 N N . LYS A 1 331 ? -113.789 -127.130 171.688 1.00 49.44 331 LYS A N 1
ATOM 2720 C CA . LYS A 1 331 ? -113.095 -128.007 170.684 1.00 49.44 331 LYS A CA 1
ATOM 2721 C C . LYS A 1 331 ? -113.674 -128.344 169.260 1.00 49.44 331 LYS A C 1
ATOM 2723 O O . LYS A 1 331 ? -114.671 -129.029 169.148 1.00 49.44 331 LYS A O 1
ATOM 2728 N N . GLN A 1 332 ? -112.819 -128.089 168.232 1.00 51.19 332 GLN A N 1
ATOM 2729 C CA . GLN A 1 332 ? -112.488 -128.842 166.964 1.00 51.19 332 GLN A CA 1
ATOM 2730 C C . GLN A 1 332 ? -113.337 -128.813 165.627 1.00 51.19 332 GLN A C 1
ATOM 2732 O O . GLN A 1 332 ? -114.479 -129.233 165.613 1.00 51.19 332 GLN A O 1
ATOM 2737 N N . MET A 1 333 ? -112.643 -128.497 164.488 1.00 50.56 333 MET A N 1
ATOM 2738 C CA . MET A 1 333 ? -112.681 -128.956 163.035 1.00 50.56 333 MET A CA 1
ATOM 2739 C C . MET A 1 333 ? -113.831 -128.713 161.958 1.00 50.56 333 MET A C 1
ATOM 2741 O O . MET A 1 333 ? -114.926 -129.219 162.136 1.00 50.56 333 MET A O 1
ATOM 2745 N N . LYS A 1 334 ? -113.441 -128.194 160.734 1.00 49.81 334 LYS A N 1
ATOM 2746 C CA . LYS A 1 334 ? -113.730 -128.551 159.260 1.00 49.81 334 LYS A CA 1
ATOM 2747 C C . LYS A 1 334 ? -114.908 -128.004 158.304 1.00 49.81 334 LYS A C 1
ATOM 2749 O O . LYS A 1 334 ? -116.058 -128.294 158.577 1.00 49.81 334 LYS A O 1
ATOM 2754 N N . TYR A 1 335 ? -114.541 -127.455 157.082 1.00 50.06 335 TYR A N 1
ATOM 2755 C CA . TYR A 1 335 ? -115.035 -127.509 155.612 1.00 50.06 335 TYR A CA 1
ATOM 2756 C C . TYR A 1 335 ? -116.161 -126.660 154.831 1.00 50.06 335 TYR A C 1
ATOM 2758 O O . TYR A 1 335 ? -117.323 -126.744 155.188 1.00 50.06 335 TYR A O 1
ATOM 2766 N N . ARG A 1 336 ? -115.788 -126.083 153.621 1.00 42.69 336 ARG A N 1
ATOM 2767 C CA . ARG A 1 336 ? -116.341 -126.022 152.174 1.00 42.69 336 ARG A CA 1
ATOM 2768 C C . ARG A 1 336 ? -117.509 -125.137 151.557 1.00 42.69 336 ARG A C 1
ATOM 2770 O O . ARG A 1 336 ? -118.589 -125.083 152.120 1.00 42.69 336 ARG A O 1
ATOM 2777 N N . ASN A 1 337 ? -117.296 -124.731 150.261 1.00 44.97 337 ASN A N 1
ATOM 2778 C CA . ASN A 1 337 ? -118.194 -124.395 149.082 1.00 44.97 337 ASN A CA 1
ATOM 2779 C C . ASN A 1 337 ? -118.912 -123.007 149.004 1.00 44.97 337 ASN A C 1
ATOM 2781 O O . ASN A 1 337 ? -119.371 -122.550 150.038 1.00 44.97 337 ASN A O 1
ATOM 2785 N N . TYR A 1 338 ? -119.110 -122.283 147.877 1.00 44.12 338 TYR A N 1
ATOM 2786 C CA . TYR A 1 338 ? -118.859 -122.397 146.415 1.00 44.12 338 TYR A CA 1
ATOM 2787 C C . TYR A 1 338 ? -118.605 -120.993 145.830 1.00 44.12 338 TYR A C 1
ATOM 2789 O O . TYR A 1 338 ? -119.229 -120.042 146.356 1.00 44.12 338 TYR A O 1
#

Sequence (338 aa):
MENVFAVPFSPNRPFTVHQYINALFQMVTSVAEGATNDDFRKLQVMANNAKASQEYHQAKEAAMAQAKLVKMTEELEEMSCEKLNKFQQHCADLHNQLNQRINQIEELTQQLAQKTEENENLKMSFKDRIEEEVRKAKPSVGEEIAELKKETLDLRKNNKTLMKQLSDKNSEIKDLKVQVKQLDDQVKDMELENSVYERNDCFSPEHIKIIEKRISEWQVERQSLIDDCNNRIKEAKDLETNKFREETEKLVNENKELRNDLKKINNTNEHSRICEKNLKEQLSRVQKENEELSSELKVTIEENKRNKFTLEQSYKKIEMLNNHIDSPRGKQMKYRNY

pLDDT: mean 80.13, std 16.8, range [29.23, 98.25]

Organism: NCBI:txid1561998

Foldseek 3Di:
DPDPLLPAADPVDQDALVRLVVSLVVLVVVQPPPHDPVSVSSSVRSVVSSVVNVVVVVVVVVVVVVVVVVVVVVVVVVVCVVVVVVVVVVVVVVVVVVVVVVVVVVVVVVVVVVVVVVVVVVVVVVVVVVVVVCVVVVVVVVVVVVVVVVVVVVVVVVVVVVVVVVVVVVVVVVVVVVVVVVVVVVVVVVVVVVVVVVVVVVCPVVVVVVVVVVVVVVVVVVVVVVVVVVVVVVVVVVVVVVVVVVVVVVVVVVVVVVVVVVVVVVVVVVVVVVVVVVVVVVVVVVVVVVVVVVVVVVVVVVVVVVVVVCVVVVVVCVVVVDDDDDDDDDDDYDYDDD

Secondary structure (DSSP, 8-state):
---GGGSPP-TTSPPPHHHHHHHHHHHHHH--SS--HHHHHHHHHHHHHHHHHHHHHHHHHHHHHHHHHHHHHHHHHHHHHHHHHHHHHHHHHHHHHHHHHHHHHHHHHHHHHHHHHHHHHHHHHHHHHHHHHHHHHHHHHHHHHHHHHHHHHHHHHHHHHHHHHHHHHHHHHHHHHHHHHHHHHHHHHHHHHHHHHHHHHTS-HHHHHHHHHHHHHHHHHHHHHHHHHHHHHHHHHHHHHHHHHHHHHHHHHHHHHHHHHHHHHHHHHHHHHHHHHHHHHHHHHHHHHHHHHHHHHHHHHHHHHHHHHHHHHHHHHHTTSSS---------------